Protein AF-X2FJZ9-F1 (afdb_monomer)

Solvent-accessible surface area (backbone atoms only — not comparable to full-atom values): 11944 Å² total; per-residue (Å²): 123,98,56,72,45,78,35,79,38,46,91,79,38,89,90,52,51,76,69,52,30,62,74,68,63,43,46,99,94,38,45,24,25,37,36,38,27,55,18,36,50,84,102,39,75,78,49,71,48,74,49,76,43,78,64,54,100,84,61,84,81,56,57,72,58,52,50,52,52,48,42,53,49,24,44,52,51,18,52,51,55,50,52,51,51,55,55,54,56,50,52,53,52,52,49,56,52,50,52,51,52,52,51,52,55,54,57,71,59,63,79,67,79,83,61,94,71,79,74,55,78,87,66,85,85,85,49,72,70,56,51,56,48,54,54,50,37,64,57,53,16,72,48,94,70,89,82,86,87,83,78,65,90,89,73,50,64,67,55,54,53,50,40,28,41,62,64,21,92,54,43,89,51,88,86,84,85,78,69,70,92,80,53,62,72,77,57,50,48,69,73,74,70,101

Structure (mmCIF, N/CA/C/O backbone):
data_AF-X2FJZ9-F1
#
_entry.id   AF-X2FJZ9-F1
#
loop_
_atom_site.group_PDB
_atom_site.id
_atom_site.type_symbol
_atom_site.label_atom_id
_atom_site.label_alt_id
_atom_site.label_comp_id
_atom_site.label_asym_id
_atom_site.label_entity_id
_atom_site.label_seq_id
_atom_site.pdbx_PDB_ins_code
_atom_site.Cartn_x
_atom_site.Cartn_y
_atom_site.Cartn_z
_atom_site.occupancy
_atom_site.B_iso_or_equiv
_atom_site.auth_seq_id
_atom_site.auth_comp_id
_atom_site.auth_asym_id
_atom_site.auth_atom_id
_atom_site.pdbx_PDB_model_num
ATOM 1 N N . THR A 1 1 ? 15.258 -5.043 -23.349 1.00 66.06 1 THR A N 1
ATOM 2 C CA . THR A 1 1 ? 16.511 -5.760 -23.018 1.00 66.06 1 THR A CA 1
ATOM 3 C C . THR A 1 1 ? 16.786 -5.613 -21.532 1.00 66.06 1 THR A C 1
ATOM 5 O O . THR A 1 1 ? 16.294 -4.666 -20.935 1.00 66.06 1 THR A O 1
ATOM 8 N N . ASP A 1 2 ? 17.528 -6.535 -20.912 1.00 79.44 2 ASP A N 1
ATOM 9 C CA . ASP A 1 2 ? 17.898 -6.428 -19.486 1.00 79.44 2 ASP A CA 1
ATOM 10 C C . ASP A 1 2 ? 19.288 -5.799 -19.282 1.00 79.44 2 ASP A C 1
ATOM 12 O O . ASP A 1 2 ? 19.944 -5.995 -18.269 1.00 79.44 2 ASP A O 1
ATOM 16 N N . ARG A 1 3 ? 19.799 -5.068 -20.270 1.00 85.38 3 ARG A N 1
ATOM 17 C CA . ARG A 1 3 ? 21.105 -4.410 -20.195 1.00 85.38 3 ARG A CA 1
ATOM 18 C C . ARG A 1 3 ? 20.955 -2.944 -20.577 1.00 85.38 3 ARG A C 1
ATOM 20 O O . ARG A 1 3 ? 20.074 -2.650 -21.387 1.00 85.38 3 ARG A O 1
ATOM 27 N N . PRO A 1 4 ? 21.793 -2.057 -20.013 1.00 87.75 4 PRO A N 1
ATOM 28 C CA . PRO A 1 4 ? 21.931 -0.701 -20.511 1.00 87.75 4 PRO A CA 1
ATOM 29 C C . PRO A 1 4 ? 22.169 -0.696 -22.023 1.00 87.75 4 PRO A C 1
ATOM 31 O O . PRO A 1 4 ? 22.960 -1.497 -22.524 1.00 87.75 4 PRO A O 1
ATOM 34 N N . LEU A 1 5 ? 21.477 0.194 -22.721 1.00 90.12 5 LEU A N 1
ATOM 35 C CA . LEU A 1 5 ? 21.722 0.533 -24.114 1.00 90.12 5 LEU A CA 1
ATOM 36 C C . LEU A 1 5 ? 22.414 1.893 -24.131 1.00 90.12 5 LEU A C 1
ATOM 38 O O . LEU A 1 5 ? 21.884 2.853 -23.575 1.00 90.12 5 LEU A O 1
ATOM 42 N N . VAL A 1 6 ? 23.589 1.959 -24.741 1.00 88.62 6 VAL A N 1
ATOM 43 C CA . VAL A 1 6 ? 24.351 3.196 -24.917 1.00 88.62 6 VAL A CA 1
ATOM 44 C C . VAL A 1 6 ? 24.602 3.344 -26.407 1.00 88.62 6 VAL A C 1
ATOM 46 O O . VAL A 1 6 ? 25.179 2.446 -27.013 1.00 88.62 6 VAL A O 1
ATOM 49 N N . ALA A 1 7 ? 24.147 4.452 -26.979 1.00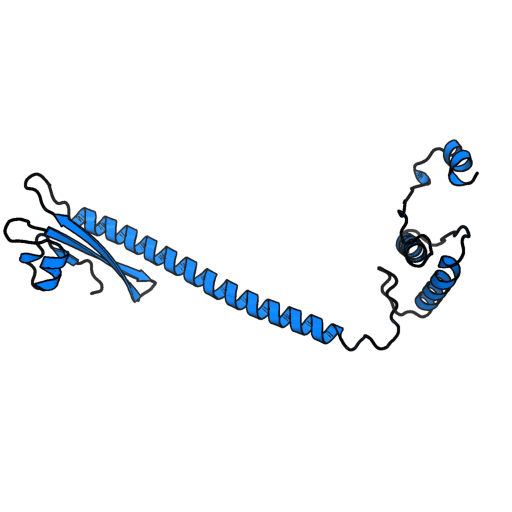 87.94 7 ALA A N 1
ATOM 50 C CA . ALA A 1 7 ? 24.362 4.810 -28.371 1.00 87.94 7 ALA A CA 1
ATOM 51 C C . ALA A 1 7 ? 25.034 6.184 -28.418 1.00 87.94 7 ALA A C 1
ATOM 53 O O . ALA A 1 7 ? 24.478 7.169 -27.932 1.00 87.94 7 ALA A O 1
ATOM 54 N N . GLU A 1 8 ? 26.237 6.250 -28.987 1.00 83.81 8 GLU A N 1
ATOM 55 C CA . GLU A 1 8 ? 26.947 7.517 -29.214 1.00 83.81 8 GLU A CA 1
ATOM 56 C C . GLU A 1 8 ? 26.221 8.394 -30.232 1.00 83.81 8 GLU A C 1
ATOM 58 O O . GLU A 1 8 ? 26.119 9.604 -30.050 1.00 83.81 8 GLU A O 1
ATOM 63 N N . ASN A 1 9 ? 25.675 7.764 -31.270 1.00 86.31 9 ASN A N 1
ATOM 64 C CA . ASN A 1 9 ? 24.849 8.408 -32.272 1.00 86.31 9 ASN A CA 1
ATOM 65 C C . ASN A 1 9 ? 23.652 7.506 -32.593 1.00 86.31 9 ASN A C 1
ATOM 67 O O . ASN A 1 9 ? 23.817 6.435 -33.177 1.00 86.31 9 ASN A O 1
ATOM 71 N N . VAL A 1 10 ? 22.448 7.947 -32.231 1.00 87.00 10 VAL A N 1
ATOM 72 C CA . VAL A 1 10 ? 21.204 7.201 -32.484 1.00 87.00 10 VAL A CA 1
ATOM 73 C C . VAL A 1 10 ?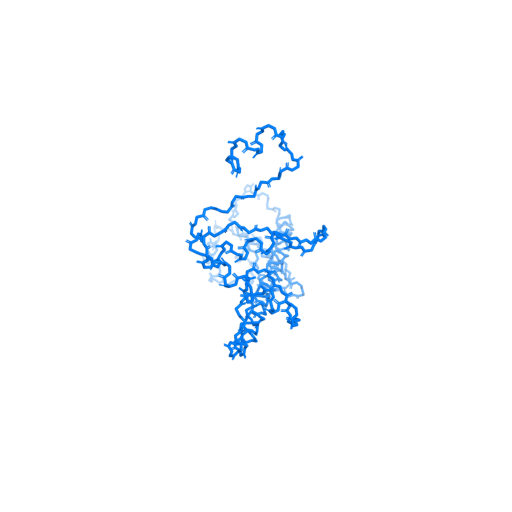 20.924 6.990 -33.971 1.00 87.00 10 VAL A C 1
ATOM 75 O O . VAL A 1 10 ? 20.336 5.974 -34.320 1.00 87.00 10 VAL A O 1
ATOM 78 N N . ALA A 1 11 ? 21.389 7.884 -34.853 1.00 85.19 11 ALA A N 1
ATOM 79 C CA . ALA A 1 11 ? 21.220 7.743 -36.302 1.00 85.19 11 ALA A CA 1
ATOM 80 C C . ALA A 1 11 ? 22.096 6.627 -36.899 1.00 85.19 11 ALA A C 1
ATOM 82 O O . ALA A 1 11 ? 21.783 6.097 -37.962 1.00 85.19 11 ALA A O 1
ATOM 83 N N . ALA A 1 12 ? 23.184 6.261 -36.214 1.00 84.44 12 ALA A N 1
ATOM 84 C CA . ALA A 1 12 ? 24.068 5.174 -36.622 1.00 84.44 12 ALA A CA 1
ATOM 85 C C . ALA A 1 12 ? 23.630 3.811 -36.062 1.00 84.44 12 ALA A C 1
ATOM 87 O O . ALA A 1 12 ? 24.094 2.786 -36.562 1.00 84.44 12 ALA A O 1
ATOM 88 N N . GLU A 1 13 ? 22.741 3.782 -35.057 1.00 85.56 13 GLU A N 1
ATOM 89 C CA . GLU A 1 13 ? 22.362 2.538 -34.391 1.00 85.56 13 GLU A CA 1
ATOM 90 C C . GLU A 1 13 ? 21.101 1.883 -34.969 1.00 85.56 13 GLU A C 1
ATOM 92 O O . GLU A 1 13 ? 20.027 2.485 -34.977 1.00 85.56 13 GLU A O 1
ATOM 97 N N . PRO A 1 14 ? 21.162 0.584 -35.329 1.00 83.62 14 PRO A N 1
ATOM 98 C CA . PRO A 1 14 ? 20.040 -0.138 -35.934 1.00 83.62 14 PRO A CA 1
ATOM 99 C C . PRO A 1 14 ? 18.877 -0.397 -34.964 1.00 83.62 14 PRO A C 1
ATOM 101 O O . PRO A 1 14 ? 17.831 -0.899 -35.368 1.00 83.62 14 PRO A O 1
ATOM 104 N N . ALA A 1 15 ? 19.063 -0.107 -33.674 1.00 83.94 15 ALA A N 1
ATOM 105 C CA . ALA A 1 15 ? 18.037 -0.252 -32.649 1.00 83.94 15 ALA A CA 1
ATOM 106 C C . ALA A 1 15 ? 16.981 0.870 -32.677 1.00 83.94 15 ALA A C 1
ATOM 108 O O . ALA A 1 15 ? 15.941 0.709 -32.037 1.00 83.94 15 ALA A O 1
ATOM 109 N N . PHE A 1 16 ? 17.235 1.974 -33.390 1.00 86.00 16 PHE A N 1
ATOM 110 C CA . PHE A 1 16 ? 16.338 3.126 -33.485 1.00 86.00 16 PHE A CA 1
ATOM 111 C C . PHE A 1 16 ? 15.654 3.170 -34.852 1.00 86.00 16 PHE A C 1
ATOM 113 O O . PHE A 1 16 ? 16.279 2.975 -35.893 1.00 86.00 16 PHE A O 1
ATOM 120 N N . SER A 1 17 ? 14.346 3.418 -34.852 1.00 86.88 17 SER A N 1
ATOM 121 C CA . SER A 1 17 ? 13.559 3.608 -36.069 1.00 86.88 17 SER A CA 1
ATOM 122 C C . SER A 1 17 ? 13.557 5.074 -36.514 1.00 86.88 17 SER A C 1
ATOM 124 O O . SER A 1 17 ? 13.869 5.973 -35.737 1.00 86.88 17 SER A O 1
ATOM 126 N N . ALA A 1 18 ? 13.130 5.342 -37.753 1.00 81.31 18 ALA A N 1
ATOM 127 C CA . ALA A 1 18 ? 12.991 6.714 -38.256 1.00 81.31 18 ALA A CA 1
ATOM 128 C C . ALA A 1 18 ? 12.053 7.581 -37.389 1.00 81.31 18 ALA A C 1
ATOM 130 O O . ALA A 1 18 ? 12.306 8.768 -37.214 1.00 81.31 18 ALA A O 1
ATOM 131 N N . ALA A 1 19 ? 11.017 6.978 -36.793 1.00 83.94 19 ALA A N 1
ATOM 132 C CA . ALA A 1 19 ? 10.126 7.668 -35.862 1.00 83.94 19 ALA A CA 1
ATOM 133 C C . ALA A 1 19 ? 10.836 8.042 -34.549 1.00 83.94 19 ALA A C 1
ATOM 135 O O . ALA A 1 19 ? 10.579 9.106 -33.991 1.00 83.94 19 ALA A O 1
ATOM 136 N N . ASP A 1 20 ? 11.756 7.200 -34.070 1.00 84.69 20 ASP A N 1
ATOM 137 C CA . ASP A 1 20 ? 12.534 7.490 -32.862 1.00 84.69 20 ASP A CA 1
ATOM 138 C C . ASP A 1 20 ? 13.517 8.643 -33.103 1.00 84.69 20 ASP A C 1
ATOM 140 O O . ASP A 1 20 ? 13.702 9.487 -32.229 1.00 84.69 20 ASP A O 1
ATOM 144 N N . LEU A 1 21 ? 14.104 8.724 -34.304 1.00 83.19 21 LEU A N 1
ATOM 145 C CA . LEU A 1 21 ? 14.993 9.824 -34.690 1.00 83.19 21 LEU A CA 1
ATOM 146 C C . LEU A 1 21 ? 14.259 11.169 -34.732 1.00 83.19 21 LEU A C 1
ATOM 148 O O . LEU A 1 21 ? 14.793 12.159 -34.233 1.00 83.19 21 LEU A O 1
ATOM 152 N N . GLU A 1 22 ? 13.027 11.205 -35.250 1.00 82.88 22 GLU A N 1
ATOM 153 C CA . GLU A 1 22 ? 12.193 12.415 -35.225 1.00 82.88 22 GLU A CA 1
ATOM 154 C C . GLU A 1 22 ? 11.848 12.849 -33.795 1.00 82.88 22 GLU A C 1
ATOM 156 O O . GLU A 1 22 ? 11.948 14.032 -33.471 1.00 82.88 22 GLU A O 1
ATOM 161 N N . VAL A 1 23 ? 11.484 11.904 -32.921 1.00 85.31 23 VAL A N 1
ATOM 162 C CA . VAL A 1 23 ? 11.148 12.193 -31.514 1.00 85.31 23 VAL A CA 1
ATOM 163 C C . VAL A 1 23 ? 12.361 12.713 -30.740 1.00 85.31 23 VAL A C 1
ATOM 165 O O . VAL A 1 23 ? 12.222 13.616 -29.917 1.00 85.31 23 VAL A O 1
ATOM 168 N N . LEU A 1 24 ? 13.544 12.160 -31.010 1.00 82.38 24 LEU A N 1
ATOM 169 C CA . LEU A 1 24 ? 14.802 12.561 -30.379 1.00 82.38 24 LEU A CA 1
ATOM 170 C C . LEU A 1 24 ? 15.432 13.807 -31.026 1.00 82.38 24 LEU A C 1
ATOM 172 O O . LEU A 1 24 ? 16.433 14.312 -30.522 1.00 82.38 24 LEU A O 1
ATOM 176 N N . GLY A 1 25 ? 14.875 14.303 -32.137 1.00 81.88 25 GLY A N 1
ATOM 177 C CA . GLY A 1 25 ? 15.421 15.439 -32.885 1.00 81.88 25 GLY A CA 1
ATOM 178 C C . GLY A 1 25 ? 16.783 15.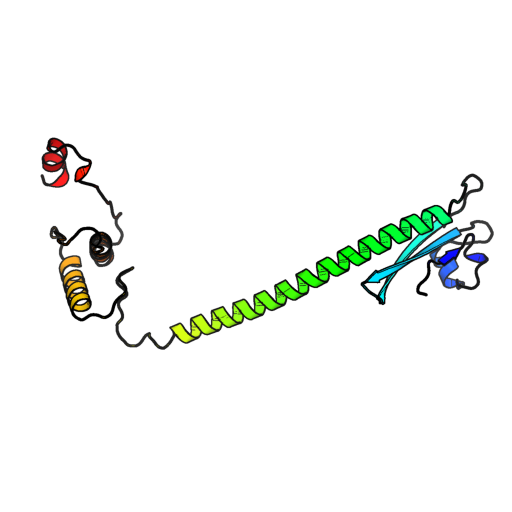159 -33.529 1.00 81.88 25 GLY A C 1
ATOM 179 O O . GLY A 1 25 ? 17.558 16.088 -33.758 1.00 81.88 25 GLY A O 1
ATOM 180 N N . ALA A 1 26 ? 17.094 13.891 -33.798 1.00 81.62 26 ALA A N 1
ATOM 181 C CA . ALA A 1 26 ? 18.359 13.477 -34.385 1.00 81.62 26 ALA A CA 1
ATOM 182 C C . ALA A 1 26 ? 18.350 13.682 -35.907 1.00 81.62 26 ALA A C 1
ATOM 184 O O . ALA A 1 26 ? 17.427 13.259 -36.602 1.00 81.62 26 ALA A O 1
ATOM 185 N N . SER A 1 27 ? 19.401 14.308 -36.437 1.00 76.31 27 SER A N 1
ATOM 186 C CA . SER A 1 27 ? 19.615 14.473 -37.882 1.00 76.31 27 SER A CA 1
ATOM 187 C C . SER A 1 27 ? 21.104 14.381 -38.217 1.00 76.31 27 SER A C 1
ATOM 189 O O . SER A 1 27 ? 21.939 14.466 -37.317 1.00 76.31 27 SER A O 1
ATOM 191 N N . ASP A 1 28 ? 21.454 14.257 -39.501 1.00 72.00 28 ASP A N 1
ATOM 192 C CA . ASP A 1 28 ? 22.855 14.151 -39.953 1.00 72.00 28 ASP A CA 1
ATOM 193 C C . ASP A 1 28 ? 23.747 15.296 -39.446 1.00 72.00 28 ASP A C 1
ATOM 195 O O . ASP A 1 28 ? 24.942 15.112 -39.232 1.00 72.00 28 ASP A O 1
ATOM 199 N N . ASN A 1 29 ? 23.160 16.475 -39.218 1.00 77.31 29 ASN A N 1
ATOM 200 C CA . ASN A 1 29 ? 23.866 17.669 -38.756 1.00 77.31 29 ASN A CA 1
ATOM 201 C C . ASN A 1 29 ? 23.716 17.921 -37.243 1.00 77.31 29 ASN A C 1
ATOM 203 O O . ASN A 1 29 ? 24.214 18.920 -36.729 1.00 77.31 29 ASN A O 1
ATOM 207 N N . MET A 1 30 ? 22.990 17.048 -36.539 1.00 80.00 30 MET A N 1
ATOM 208 C CA . MET A 1 30 ? 22.686 17.161 -35.115 1.00 80.00 30 MET A CA 1
ATOM 209 C C . MET A 1 30 ? 22.743 15.766 -34.476 1.00 80.00 30 MET A C 1
ATOM 211 O O . MET A 1 30 ? 21.701 15.145 -34.245 1.00 80.00 30 MET A O 1
ATOM 215 N N . PRO A 1 31 ? 23.958 15.240 -34.232 1.00 81.69 31 PRO A N 1
ATOM 216 C CA . PRO A 1 31 ? 24.121 13.933 -33.615 1.00 81.69 31 PRO A CA 1
ATOM 217 C C . PRO A 1 31 ? 23.540 13.936 -32.199 1.00 81.69 31 PRO A C 1
ATOM 219 O O . PRO A 1 31 ? 23.806 14.839 -31.402 1.00 81.69 31 PRO A O 1
ATOM 222 N N . VAL A 1 32 ? 22.752 12.909 -31.883 1.00 86.94 32 VAL A N 1
ATOM 223 C CA . VAL A 1 32 ? 22.166 12.705 -30.554 1.00 86.94 32 VAL A CA 1
ATOM 224 C C . VAL A 1 32 ? 22.712 11.412 -29.969 1.00 86.94 32 VAL A C 1
ATOM 226 O O . VAL A 1 32 ? 22.637 10.349 -30.584 1.00 86.94 32 VAL A O 1
ATOM 229 N N . SER A 1 33 ? 23.243 11.517 -28.758 1.00 88.25 33 SER A N 1
ATOM 230 C CA . SER A 1 33 ? 23.630 10.384 -27.924 1.00 88.25 33 SER A CA 1
ATOM 231 C C . SER A 1 33 ? 22.461 9.954 -27.048 1.00 88.25 33 SER A C 1
ATOM 233 O O . SER A 1 33 ? 21.678 10.789 -26.595 1.00 88.25 33 SER A O 1
ATOM 235 N N . PHE A 1 34 ? 22.345 8.655 -26.792 1.00 90.00 34 PHE A N 1
ATOM 236 C CA . PHE A 1 34 ? 21.267 8.076 -25.999 1.00 90.00 34 PHE A CA 1
ATOM 237 C C . PHE A 1 34 ? 21.798 7.049 -25.004 1.00 90.00 34 PHE A C 1
ATOM 239 O O . PHE A 1 34 ? 22.592 6.171 -25.344 1.00 90.00 34 PHE A O 1
ATOM 246 N N . ILE A 1 35 ? 21.301 7.119 -23.773 1.00 91.19 35 ILE A N 1
ATOM 247 C CA . ILE A 1 35 ? 21.540 6.130 -22.728 1.00 91.19 35 ILE A CA 1
ATOM 248 C C . ILE A 1 35 ? 20.194 5.674 -22.177 1.00 91.19 35 ILE A C 1
ATOM 250 O O . ILE A 1 35 ? 19.465 6.462 -21.584 1.00 91.19 35 ILE A O 1
ATOM 254 N N . GLY A 1 36 ? 19.882 4.389 -22.312 1.00 92.25 36 GLY A N 1
ATOM 255 C CA . GLY A 1 36 ? 18.710 3.758 -21.712 1.00 92.25 36 GLY A CA 1
ATOM 256 C C . GLY A 1 36 ? 19.122 2.691 -20.709 1.00 92.25 36 GLY A C 1
ATOM 257 O O . GLY A 1 36 ? 19.807 1.737 -21.064 1.00 92.25 36 GLY A O 1
ATOM 258 N N . VAL A 1 37 ? 18.688 2.808 -19.456 1.00 94.88 37 VAL A N 1
ATOM 259 C CA . VAL A 1 37 ? 18.931 1.802 -18.410 1.00 94.88 37 VAL A CA 1
ATOM 260 C C . VAL A 1 37 ? 17.611 1.190 -17.926 1.00 94.88 37 VAL A C 1
ATOM 262 O O . VAL A 1 37 ? 16.590 1.882 -17.867 1.00 94.88 37 VAL A O 1
ATOM 265 N N . PRO A 1 38 ? 17.570 -0.109 -17.585 1.00 93.94 38 PRO A N 1
ATOM 266 C CA . PRO A 1 38 ? 16.359 -0.732 -17.062 1.00 93.94 38 PRO A CA 1
ATOM 267 C C . PRO A 1 38 ? 16.123 -0.343 -15.595 1.00 93.94 38 PRO A C 1
ATOM 269 O O . PRO A 1 38 ? 17.024 -0.427 -14.763 1.00 93.94 38 PRO A O 1
ATOM 272 N N . ILE A 1 39 ? 14.882 0.004 -15.254 1.00 94.25 39 ILE A N 1
ATOM 273 C CA . ILE A 1 39 ? 14.420 0.107 -13.865 1.00 94.25 39 ILE A CA 1
ATOM 274 C C . ILE A 1 39 ? 13.933 -1.279 -13.448 1.00 94.25 39 ILE A C 1
ATOM 276 O O . ILE A 1 39 ? 13.006 -1.831 -14.052 1.00 94.25 39 ILE A O 1
ATOM 280 N N . ARG A 1 40 ? 14.552 -1.852 -12.413 1.00 88.88 40 ARG A N 1
ATOM 281 C CA . ARG A 1 40 ? 14.274 -3.218 -11.953 1.00 88.88 40 ARG A CA 1
ATOM 282 C C . ARG A 1 40 ? 13.607 -3.239 -10.587 1.00 88.88 40 ARG A C 1
ATOM 284 O O . ARG A 1 40 ? 13.998 -2.510 -9.681 1.00 88.88 40 ARG A O 1
ATOM 291 N N . ILE A 1 41 ? 12.636 -4.133 -10.436 1.00 88.69 41 ILE A N 1
ATOM 292 C CA . ILE A 1 41 ? 12.093 -4.545 -9.142 1.00 88.69 41 ILE A CA 1
ATOM 293 C C . ILE A 1 41 ? 12.207 -6.067 -9.098 1.00 88.69 41 ILE A C 1
ATOM 295 O O . ILE A 1 41 ? 11.523 -6.766 -9.846 1.00 88.69 41 ILE A O 1
ATOM 299 N N . ASP A 1 42 ? 13.099 -6.572 -8.246 1.00 78.94 42 ASP A N 1
ATOM 300 C CA . ASP A 1 42 ? 13.441 -7.999 -8.146 1.00 78.94 42 ASP A CA 1
ATOM 301 C C . ASP A 1 42 ? 13.962 -8.550 -9.510 1.00 78.94 42 ASP A C 1
ATOM 303 O O . ASP A 1 42 ? 14.718 -7.816 -10.156 1.00 78.94 42 ASP A O 1
ATOM 307 N N . PRO A 1 43 ? 13.653 -9.775 -10.011 1.00 80.19 43 PRO A N 1
ATOM 308 C CA . PRO A 1 43 ? 14.176 -10.233 -11.306 1.00 80.19 43 PRO A CA 1
ATOM 309 C C . PRO A 1 43 ? 13.434 -9.625 -12.512 1.00 80.19 43 PRO A C 1
ATOM 311 O O . PRO A 1 43 ? 13.632 -10.070 -13.640 1.00 80.19 43 PRO A O 1
ATOM 314 N N . LYS A 1 44 ? 12.539 -8.649 -12.301 1.00 87.25 44 LYS A N 1
ATOM 315 C CA . LYS A 1 44 ? 11.663 -8.113 -13.345 1.00 87.25 44 LYS A CA 1
ATOM 316 C C . LYS A 1 44 ? 12.016 -6.666 -13.683 1.00 87.25 44 LYS A C 1
ATOM 318 O O . LYS A 1 44 ? 12.062 -5.795 -12.814 1.00 87.25 44 LYS A O 1
ATOM 323 N N . VAL A 1 45 ? 12.183 -6.394 -14.975 1.00 90.62 45 VAL A N 1
ATOM 324 C CA . VAL A 1 45 ? 12.241 -5.025 -15.502 1.00 90.62 45 VAL A CA 1
ATOM 325 C C . VAL A 1 45 ? 10.830 -4.439 -15.477 1.00 90.62 45 VAL A C 1
ATOM 327 O O . VAL A 1 45 ? 9.901 -5.018 -16.041 1.00 90.62 45 VAL A O 1
ATOM 330 N N . VAL A 1 46 ? 10.661 -3.312 -14.789 1.00 89.56 46 VAL A N 1
ATOM 331 C CA . VAL A 1 46 ? 9.365 -2.628 -14.636 1.00 89.56 46 VAL A CA 1
ATOM 332 C C . VAL A 1 46 ? 9.255 -1.360 -15.474 1.00 89.56 46 VAL A C 1
ATOM 334 O O . VAL A 1 46 ? 8.156 -0.843 -15.643 1.00 89.56 46 VAL A O 1
ATOM 337 N N . GLY A 1 47 ? 10.375 -0.870 -15.999 1.00 90.62 47 GLY A N 1
ATOM 338 C CA . GLY A 1 47 ? 10.435 0.315 -16.842 1.00 90.62 47 GLY A CA 1
ATOM 339 C C . GLY A 1 47 ? 11.857 0.584 -17.316 1.00 90.62 47 GLY A C 1
ATOM 340 O O . GLY A 1 47 ? 12.760 -0.225 -17.097 1.00 90.62 47 GLY A O 1
ATOM 341 N N . THR A 1 48 ? 12.062 1.736 -17.941 1.00 92.31 48 THR A N 1
ATOM 342 C CA . THR 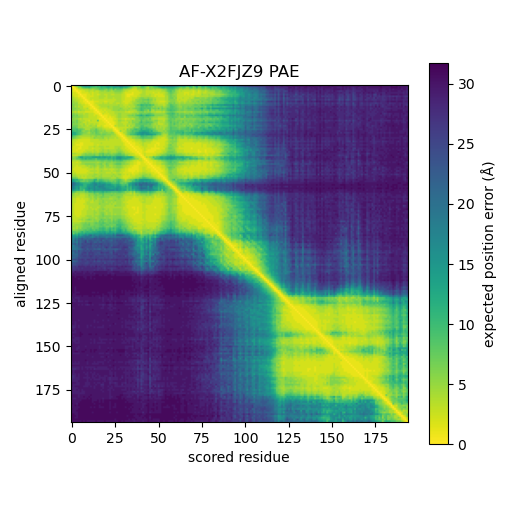A 1 48 ? 13.380 2.208 -18.368 1.00 92.31 48 THR A CA 1
ATOM 343 C C . THR A 1 48 ? 13.556 3.672 -17.984 1.00 92.31 48 THR A C 1
ATOM 345 O O . THR A 1 48 ? 12.580 4.416 -17.920 1.00 92.31 48 THR A O 1
ATOM 348 N N . LEU A 1 49 ? 14.790 4.053 -17.671 1.00 93.56 49 LEU A N 1
ATOM 349 C CA . LEU A 1 49 ? 15.217 5.430 -17.483 1.00 93.56 49 LEU A CA 1
ATOM 350 C C . LEU A 1 49 ? 16.124 5.787 -18.658 1.00 93.56 49 LEU A C 1
ATOM 352 O O . LEU A 1 49 ? 17.119 5.098 -18.889 1.00 93.56 49 LEU A O 1
ATOM 356 N N . THR A 1 50 ? 15.769 6.836 -19.389 1.00 91.69 50 THR A N 1
ATOM 357 C CA . THR A 1 50 ? 16.468 7.259 -20.603 1.00 91.69 50 THR A CA 1
ATOM 358 C C . THR A 1 50 ? 17.039 8.660 -20.442 1.00 91.69 50 THR A C 1
ATOM 360 O O . THR A 1 50 ? 16.453 9.498 -19.757 1.00 91.69 50 THR A O 1
ATOM 363 N N . LEU A 1 51 ? 18.185 8.899 -21.068 1.00 90.31 51 LEU A N 1
ATOM 364 C CA . LEU A 1 51 ? 18.823 10.200 -21.184 1.00 90.31 51 LEU A CA 1
ATOM 365 C C . LEU A 1 51 ? 19.328 10.369 -22.614 1.00 90.31 51 LEU A C 1
ATOM 367 O O . LEU A 1 51 ? 20.165 9.595 -23.072 1.00 90.31 51 LEU A O 1
ATOM 371 N N . ASP A 1 52 ? 18.819 11.383 -23.292 1.00 88.62 52 ASP A N 1
ATOM 372 C CA . ASP A 1 52 ? 19.236 11.818 -24.616 1.00 88.62 52 ASP A CA 1
ATOM 373 C C . ASP A 1 52 ? 19.994 13.148 -24.520 1.00 88.62 52 ASP A C 1
ATOM 375 O O . ASP A 1 52 ? 19.688 14.020 -23.702 1.00 88.62 52 ASP A O 1
ATOM 379 N N . ARG A 1 53 ? 21.056 13.286 -25.313 1.00 85.00 53 ARG A N 1
ATOM 380 C CA . ARG A 1 53 ? 21.877 14.498 -25.349 1.00 85.00 53 ARG A CA 1
ATOM 381 C C . ARG A 1 53 ? 22.317 14.789 -26.773 1.00 85.00 53 ARG A C 1
ATOM 383 O O . ARG A 1 53 ? 22.996 13.973 -27.392 1.00 85.00 53 ARG A O 1
ATOM 390 N N . VAL A 1 54 ? 22.013 15.999 -27.229 1.00 83.25 54 VAL A N 1
ATOM 391 C CA . VAL A 1 54 ? 22.577 16.582 -28.449 1.00 83.25 54 VAL A CA 1
ATOM 392 C C . VAL A 1 54 ? 24.080 16.775 -28.255 1.00 83.25 54 VAL A C 1
ATOM 394 O O . VAL A 1 54 ? 24.511 17.410 -27.288 1.00 83.25 54 VAL A O 1
ATOM 397 N N . CYS A 1 55 ? 24.878 16.203 -29.147 1.00 71.94 55 CYS A N 1
ATOM 398 C CA . CYS A 1 55 ? 26.328 16.269 -29.082 1.00 71.94 55 CYS A CA 1
ATOM 399 C C . CYS A 1 55 ? 26.830 17.572 -29.716 1.00 71.94 55 CYS A C 1
ATOM 401 O O . CYS A 1 55 ? 26.484 17.898 -30.847 1.00 71.94 55 CYS A O 1
ATOM 403 N N . ASP A 1 56 ? 27.675 18.293 -28.982 1.00 70.81 56 ASP A N 1
ATOM 404 C CA . ASP A 1 56 ? 28.407 19.469 -29.461 1.00 70.81 56 ASP A CA 1
ATOM 405 C C . ASP A 1 56 ? 29.910 19.137 -29.456 1.00 70.81 56 ASP A C 1
ATOM 407 O O . ASP A 1 56 ? 30.377 18.432 -28.550 1.00 70.81 56 ASP A O 1
ATOM 411 N N . GLU A 1 57 ? 30.682 19.635 -30.429 1.00 62.41 57 GLU A N 1
ATOM 412 C CA . GLU A 1 57 ? 32.090 19.254 -30.696 1.00 62.41 57 GLU A CA 1
ATOM 413 C C . GLU A 1 57 ? 33.032 19.463 -29.491 1.00 62.41 57 GLU A C 1
ATOM 415 O O . GLU A 1 57 ? 34.148 18.949 -29.446 1.00 62.41 57 GLU A O 1
ATOM 420 N N . ARG A 1 58 ? 32.585 20.211 -28.477 1.00 57.97 58 ARG A N 1
ATOM 421 C CA . ARG A 1 58 ? 33.337 20.537 -27.255 1.00 57.97 58 ARG A CA 1
ATOM 422 C C . ARG A 1 58 ? 33.076 19.590 -26.083 1.00 57.97 58 ARG A C 1
ATOM 424 O O . ARG A 1 58 ? 33.716 19.722 -25.038 1.00 57.97 58 ARG A O 1
ATOM 431 N N . SER A 1 59 ? 32.127 18.666 -26.211 1.00 60.09 59 SER A N 1
ATOM 432 C CA . SER A 1 59 ? 31.722 17.778 -25.121 1.00 60.09 59 SER A CA 1
ATOM 433 C C . SER A 1 59 ? 32.499 16.458 -25.157 1.00 60.09 59 SER A C 1
ATOM 435 O O . SER A 1 59 ? 32.328 15.632 -26.045 1.00 60.09 59 SER A O 1
ATOM 437 N N . SER A 1 60 ? 33.366 16.230 -24.163 1.00 60.16 60 SER A N 1
ATOM 438 C CA . SER A 1 60 ? 33.934 14.894 -23.940 1.00 60.16 60 SER A CA 1
ATOM 439 C C . SER A 1 60 ? 32.846 13.996 -23.345 1.00 60.16 60 SER A C 1
ATOM 441 O O . SER A 1 60 ? 32.528 14.067 -22.157 1.00 60.16 60 SER A O 1
ATOM 443 N N . LEU A 1 61 ? 32.217 13.188 -24.195 1.00 63.31 61 LEU A N 1
ATOM 444 C CA . LEU A 1 61 ? 31.143 12.280 -23.809 1.00 63.31 61 LEU A CA 1
ATOM 445 C C . LEU A 1 61 ? 31.717 11.124 -22.977 1.00 63.31 61 LEU A C 1
ATOM 447 O O . LEU A 1 61 ? 32.292 10.177 -23.502 1.00 63.31 61 LEU A O 1
ATOM 451 N N . ARG A 1 62 ? 31.568 11.185 -21.650 1.00 75.19 62 ARG A N 1
ATOM 452 C CA . ARG A 1 62 ? 31.876 10.056 -20.754 1.00 75.19 62 ARG A CA 1
ATOM 453 C C . ARG A 1 62 ? 30.647 9.163 -20.585 1.00 75.19 62 ARG A C 1
ATOM 455 O O . ARG A 1 62 ? 30.158 8.985 -19.471 1.00 75.19 62 ARG A O 1
ATOM 462 N N . LEU A 1 63 ? 30.161 8.594 -21.689 1.00 79.44 63 LEU A N 1
ATOM 463 C CA . LEU A 1 63 ? 28.927 7.793 -21.722 1.00 79.44 63 LEU A CA 1
ATOM 464 C C . LEU A 1 63 ? 28.958 6.611 -20.749 1.00 79.44 63 LEU A C 1
ATOM 466 O O . LEU A 1 63 ? 27.952 6.309 -20.115 1.00 79.44 63 LEU A O 1
ATOM 470 N N . ASP A 1 64 ? 30.127 6.001 -20.547 1.00 82.25 64 ASP A N 1
ATOM 471 C CA . ASP A 1 64 ? 30.312 4.934 -19.559 1.00 82.25 64 ASP A CA 1
ATOM 472 C C . ASP A 1 64 ? 30.040 5.389 -18.119 1.00 82.25 64 ASP A C 1
ATOM 474 O O . ASP A 1 64 ? 29.494 4.635 -17.309 1.00 82.25 64 ASP A O 1
ATOM 478 N N . TYR A 1 65 ? 30.436 6.617 -17.774 1.00 86.50 65 TYR A N 1
ATOM 479 C CA . TYR A 1 65 ? 30.183 7.176 -16.448 1.00 86.50 65 TYR A CA 1
ATOM 480 C C . TYR A 1 65 ? 28.695 7.474 -16.271 1.00 86.50 65 TYR A C 1
ATOM 482 O O . TYR A 1 65 ? 28.102 7.075 -15.266 1.00 86.50 65 TYR A O 1
ATOM 490 N N . ASP A 1 66 ? 28.086 8.101 -17.274 1.00 88.12 66 ASP A N 1
ATOM 491 C CA . ASP A 1 66 ? 26.670 8.461 -17.261 1.00 88.12 66 ASP A CA 1
ATOM 492 C C . ASP A 1 66 ? 25.781 7.207 -17.214 1.00 88.12 66 ASP A C 1
ATOM 494 O O . ASP A 1 66 ? 24.842 7.144 -16.421 1.00 88.12 66 ASP A O 1
ATOM 498 N N . ALA A 1 67 ? 26.127 6.146 -17.949 1.00 88.19 67 ALA A N 1
ATOM 499 C CA . ALA A 1 67 ? 25.423 4.866 -17.901 1.00 88.19 67 ALA A CA 1
ATOM 500 C C . ALA A 1 67 ? 25.504 4.202 -16.519 1.00 88.19 67 ALA A C 1
ATOM 502 O O . ALA A 1 67 ? 24.503 3.678 -16.018 1.00 88.19 67 ALA A O 1
ATOM 503 N N . ARG A 1 68 ? 26.669 4.248 -15.856 1.00 90.94 68 ARG A N 1
ATOM 504 C CA . ARG A 1 68 ? 26.823 3.748 -14.478 1.00 90.94 68 ARG A CA 1
ATOM 505 C C . ARG A 1 68 ? 26.008 4.576 -13.487 1.00 90.94 68 ARG A C 1
ATOM 507 O O . ARG A 1 68 ? 25.341 3.999 -12.628 1.00 90.94 68 ARG A O 1
ATOM 514 N N . LEU A 1 69 ? 26.032 5.901 -13.616 1.00 91.81 69 LEU A N 1
ATOM 515 C CA . LEU A 1 69 ? 25.255 6.811 -12.777 1.00 91.81 69 LEU A CA 1
ATOM 516 C C . LEU A 1 69 ? 23.751 6.562 -12.930 1.00 91.81 69 LEU A C 1
ATOM 518 O O . LEU A 1 69 ? 23.059 6.333 -11.938 1.00 91.81 69 LEU A O 1
ATOM 522 N N . LEU A 1 70 ? 23.259 6.529 -14.167 1.00 93.31 70 LEU A N 1
ATOM 523 C CA . LEU A 1 70 ? 21.860 6.244 -14.476 1.00 93.31 70 LEU A CA 1
ATOM 524 C C . LEU A 1 70 ? 21.452 4.863 -13.966 1.00 93.31 70 LEU A C 1
ATOM 526 O O . LEU A 1 70 ? 20.366 4.722 -13.413 1.00 93.31 70 LEU A O 1
ATOM 530 N N . THR A 1 71 ? 22.328 3.860 -14.062 1.00 92.75 71 THR A N 1
ATOM 531 C CA . THR A 1 71 ? 22.070 2.526 -13.497 1.00 92.75 71 THR A CA 1
ATOM 532 C C . THR A 1 71 ? 21.892 2.580 -11.975 1.00 92.75 71 THR A C 1
ATOM 534 O O . THR A 1 71 ? 20.974 1.956 -11.442 1.00 92.75 71 THR A O 1
ATOM 537 N N . MET A 1 72 ? 22.722 3.346 -11.255 1.00 93.81 72 MET A N 1
ATOM 538 C CA . MET A 1 72 ? 22.555 3.541 -9.806 1.00 93.81 72 MET A CA 1
ATOM 539 C C . MET A 1 72 ? 21.223 4.229 -9.477 1.00 93.81 72 MET A C 1
ATOM 541 O O . MET A 1 72 ? 20.506 3.775 -8.584 1.00 93.81 72 MET A O 1
ATOM 545 N N . ILE A 1 73 ? 20.855 5.267 -10.232 1.00 95.31 73 ILE A N 1
ATOM 546 C CA . ILE A 1 73 ? 19.578 5.977 -10.069 1.00 95.31 73 ILE A CA 1
ATOM 547 C C . ILE A 1 73 ? 18.398 5.037 -10.348 1.00 95.31 73 ILE A C 1
ATOM 549 O O . ILE A 1 73 ? 17.477 4.949 -9.539 1.00 95.31 73 ILE A O 1
ATOM 553 N N . ALA A 1 74 ? 18.435 4.278 -11.442 1.00 94.19 74 ALA A N 1
ATOM 554 C CA . ALA A 1 74 ? 17.383 3.335 -11.812 1.00 94.19 74 ALA A CA 1
ATOM 555 C C . ALA A 1 74 ? 17.174 2.246 -10.748 1.00 94.19 74 ALA A C 1
ATOM 557 O O . ALA A 1 74 ? 16.033 1.880 -10.454 1.00 94.19 74 ALA A O 1
ATOM 558 N N . ASN A 1 75 ? 18.251 1.780 -10.109 1.00 91.69 75 ASN A N 1
ATOM 559 C CA . ASN A 1 75 ? 18.163 0.851 -8.983 1.00 91.69 75 ASN A CA 1
ATOM 560 C C . ASN A 1 75 ? 17.483 1.488 -7.757 1.00 91.69 75 ASN A C 1
ATOM 562 O O . ASN A 1 75 ? 16.612 0.859 -7.155 1.00 91.69 75 ASN A O 1
ATOM 566 N N . LEU A 1 76 ? 17.822 2.735 -7.405 1.00 93.50 76 LEU A N 1
ATOM 567 C CA . LEU A 1 76 ? 17.178 3.469 -6.303 1.00 93.50 76 LEU A CA 1
ATOM 568 C C . LEU A 1 76 ? 15.686 3.715 -6.563 1.00 93.50 76 LEU A C 1
ATOM 570 O O . LEU A 1 76 ? 14.856 3.544 -5.666 1.00 93.50 76 LEU A O 1
ATOM 574 N N . VAL A 1 77 ? 15.331 4.066 -7.801 1.00 93.38 77 VAL A N 1
ATOM 575 C CA . VAL A 1 77 ? 13.934 4.209 -8.232 1.00 93.38 77 VAL A CA 1
ATOM 576 C C . VAL A 1 77 ? 13.202 2.875 -8.072 1.00 93.38 77 VAL A C 1
ATOM 578 O O . VAL A 1 77 ? 12.133 2.828 -7.462 1.00 93.38 77 VAL A O 1
ATOM 581 N N . GLY A 1 78 ? 13.804 1.774 -8.530 1.00 91.12 78 GLY A N 1
ATOM 582 C CA . GLY A 1 78 ? 13.260 0.427 -8.362 1.00 91.12 78 GLY A CA 1
ATOM 583 C C . GLY A 1 78 ? 13.008 0.057 -6.896 1.00 91.12 78 GLY A C 1
ATOM 584 O O . GLY A 1 78 ? 11.908 -0.371 -6.536 1.00 91.12 78 GLY A O 1
ATOM 585 N N . GLN A 1 79 ? 13.987 0.297 -6.020 1.00 89.88 79 GLN A N 1
ATOM 586 C CA . GLN A 1 79 ? 13.856 0.066 -4.576 1.00 89.88 79 GLN A CA 1
ATOM 587 C C . GLN A 1 79 ? 12.743 0.911 -3.944 1.00 89.88 79 GLN A C 1
ATOM 589 O O . GLN A 1 79 ? 11.952 0.401 -3.149 1.00 89.88 79 GLN A O 1
ATOM 594 N N . THR A 1 80 ? 12.637 2.183 -4.328 1.00 87.31 80 THR A N 1
ATOM 595 C CA . THR A 1 80 ? 11.606 3.096 -3.815 1.00 87.31 80 THR A CA 1
ATOM 596 C C . THR A 1 80 ? 10.205 2.640 -4.219 1.00 87.31 80 THR A C 1
ATOM 598 O O . THR A 1 80 ? 9.303 2.572 -3.382 1.00 87.31 80 THR A O 1
ATOM 601 N N . VAL A 1 81 ? 10.017 2.247 -5.482 1.00 87.00 81 VAL A N 1
ATOM 602 C CA . VAL A 1 81 ? 8.731 1.717 -5.964 1.00 87.00 81 VAL A CA 1
ATOM 603 C C . VAL A 1 81 ? 8.378 0.408 -5.252 1.00 87.00 81 VAL A C 1
ATOM 605 O O . VAL A 1 81 ? 7.214 0.199 -4.903 1.00 87.00 81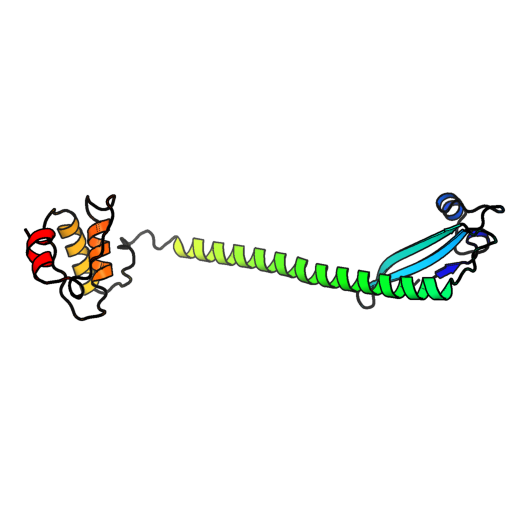 VAL A O 1
ATOM 608 N N . ARG A 1 82 ? 9.362 -0.458 -4.976 1.00 84.75 82 ARG A N 1
ATOM 609 C CA . ARG A 1 82 ? 9.155 -1.681 -4.184 1.00 84.75 82 ARG A CA 1
ATOM 610 C C . ARG A 1 82 ? 8.666 -1.362 -2.772 1.00 84.75 82 ARG A C 1
ATOM 612 O O . ARG A 1 82 ? 7.667 -1.937 -2.342 1.00 84.75 82 ARG A O 1
ATOM 619 N N . LEU A 1 83 ? 9.333 -0.439 -2.078 1.00 81.44 83 LEU A N 1
ATOM 620 C CA . LEU A 1 83 ? 8.938 -0.009 -0.735 1.00 81.44 83 LEU A CA 1
ATOM 621 C C . LEU A 1 83 ? 7.511 0.543 -0.733 1.00 81.44 83 LEU A C 1
ATOM 623 O O . LEU A 1 83 ? 6.681 0.098 0.056 1.00 81.44 83 LEU A O 1
ATOM 627 N N . HIS A 1 84 ? 7.189 1.441 -1.662 1.00 79.69 84 HIS A N 1
ATOM 628 C CA . HIS A 1 84 ? 5.852 2.021 -1.743 1.00 79.69 84 HIS A CA 1
ATOM 629 C C . HIS A 1 84 ? 4.766 0.963 -2.010 1.00 79.69 84 HIS A C 1
ATOM 631 O O . HIS A 1 84 ? 3.682 1.028 -1.432 1.00 79.69 84 HIS A O 1
ATOM 637 N N . ARG A 1 85 ? 5.049 -0.050 -2.843 1.00 75.56 85 ARG A N 1
ATOM 638 C CA . ARG A 1 85 ? 4.111 -1.156 -3.111 1.00 75.56 85 ARG A CA 1
ATOM 639 C C . ARG A 1 85 ? 3.870 -2.052 -1.898 1.00 75.56 85 ARG A C 1
ATOM 641 O O . ARG A 1 85 ? 2.731 -2.473 -1.702 1.00 75.56 85 ARG A O 1
ATOM 648 N N . LEU A 1 86 ? 4.897 -2.311 -1.086 1.00 71.25 86 LEU A N 1
ATOM 649 C CA . LEU A 1 86 ? 4.752 -3.069 0.162 1.00 71.25 86 LEU A CA 1
ATOM 650 C C . LEU A 1 86 ? 3.840 -2.331 1.154 1.00 71.25 86 LEU A C 1
ATOM 652 O O . LEU A 1 86 ? 2.897 -2.920 1.671 1.00 71.25 86 LEU A O 1
ATOM 656 N N . PHE A 1 87 ? 4.038 -1.023 1.343 1.00 65.56 87 PHE A N 1
ATOM 657 C CA . PHE A 1 87 ? 3.213 -0.235 2.267 1.00 65.56 87 PHE A CA 1
ATOM 658 C C . PHE A 1 87 ? 1.784 0.019 1.770 1.00 65.56 87 PHE A C 1
ATOM 660 O O . PHE A 1 87 ? 0.854 0.045 2.578 1.00 65.56 87 PHE A O 1
ATOM 667 N N . ALA A 1 88 ? 1.581 0.202 0.462 1.00 61.81 88 ALA A N 1
ATOM 668 C CA . ALA A 1 88 ? 0.248 0.428 -0.097 1.00 61.81 88 ALA A CA 1
ATOM 669 C C . ALA A 1 88 ? -0.661 -0.804 0.069 1.00 61.81 88 ALA A C 1
ATOM 671 O O . ALA A 1 88 ? -1.797 -0.667 0.522 1.00 61.81 88 ALA A O 1
ATOM 672 N N . CYS A 1 89 ? -0.142 -2.005 -0.215 1.00 60.69 89 CYS A N 1
ATOM 673 C CA . CYS A 1 89 ? -0.914 -3.245 -0.090 1.00 60.69 89 CYS A CA 1
ATOM 674 C C . CYS A 1 89 ? -1.258 -3.575 1.372 1.00 60.69 89 CYS A C 1
ATOM 676 O O . CYS A 1 89 ? -2.381 -3.998 1.659 1.00 60.69 89 CYS A O 1
ATOM 678 N N . ASP A 1 90 ? -0.322 -3.363 2.301 1.00 61.91 90 ASP A N 1
ATOM 679 C CA . ASP A 1 90 ? -0.564 -3.623 3.724 1.00 61.91 90 ASP A CA 1
ATOM 680 C C . ASP A 1 90 ? -1.591 -2.657 4.313 1.00 61.91 90 ASP A C 1
ATOM 682 O O . ASP A 1 90 ? -2.472 -3.070 5.071 1.00 61.91 90 ASP A O 1
ATOM 686 N N . ARG A 1 91 ? -1.540 -1.373 3.934 1.00 64.44 91 ARG A N 1
ATOM 687 C CA . ARG A 1 91 ? -2.476 -0.376 4.463 1.00 64.44 91 ARG A CA 1
ATOM 688 C C . ARG A 1 91 ? -3.916 -0.662 4.041 1.00 64.44 91 ARG A C 1
ATOM 690 O O . ARG A 1 91 ? -4.819 -0.518 4.861 1.00 64.44 91 ARG A O 1
ATOM 697 N N . GLU A 1 92 ? -4.136 -1.093 2.801 1.00 66.38 92 GLU A N 1
ATOM 698 C CA . GLU A 1 92 ? -5.471 -1.467 2.319 1.00 66.38 92 GLU A CA 1
ATOM 699 C C . GLU A 1 92 ? -6.005 -2.721 3.020 1.00 66.38 92 GLU A C 1
ATOM 701 O O . GLU A 1 92 ? -7.143 -2.718 3.496 1.00 66.38 92 GLU A O 1
ATOM 706 N N . ARG A 1 93 ? -5.178 -3.766 3.169 1.00 66.19 93 ARG A N 1
ATOM 707 C CA . ARG A 1 93 ? -5.577 -4.997 3.872 1.00 66.19 93 ARG A CA 1
ATOM 708 C C . ARG A 1 93 ? -5.936 -4.735 5.332 1.00 66.19 93 ARG A C 1
ATOM 710 O O . ARG A 1 93 ? -6.999 -5.160 5.782 1.00 66.19 93 ARG A O 1
ATOM 717 N N . LEU A 1 94 ? -5.102 -3.973 6.041 1.00 65.06 94 LEU A N 1
ATOM 718 C CA . LEU A 1 94 ? -5.342 -3.613 7.439 1.00 65.06 94 LEU A CA 1
ATOM 719 C C . LEU A 1 94 ? -6.606 -2.758 7.613 1.00 65.06 94 LEU A C 1
ATOM 721 O O . LEU A 1 94 ? -7.307 -2.900 8.614 1.00 65.06 94 LEU A O 1
ATOM 725 N N . MET A 1 95 ? -6.934 -1.887 6.652 1.00 71.06 95 MET A N 1
ATOM 726 C CA . MET A 1 95 ? -8.162 -1.083 6.698 1.00 71.06 95 MET A CA 1
ATOM 727 C C . MET A 1 95 ? -9.423 -1.930 6.500 1.00 71.06 95 MET A C 1
ATOM 729 O O . MET A 1 95 ? -10.389 -1.747 7.241 1.00 71.06 95 MET A O 1
ATOM 733 N N . VAL A 1 96 ? -9.408 -2.881 5.561 1.00 75.00 96 VAL A N 1
ATOM 734 C CA . VAL A 1 96 ? -10.541 -3.795 5.324 1.00 75.00 96 VAL A CA 1
ATOM 735 C C . VAL A 1 96 ? -10.772 -4.713 6.525 1.00 75.00 96 VAL A C 1
ATOM 737 O O . VAL A 1 96 ? -11.910 -4.914 6.949 1.00 75.00 96 VAL A O 1
ATOM 740 N N . GLU A 1 97 ? -9.700 -5.247 7.110 1.00 74.00 97 GLU A N 1
ATOM 741 C CA . GLU A 1 97 ? -9.796 -6.122 8.278 1.00 74.00 97 GLU A CA 1
ATOM 742 C C . GLU A 1 97 ? -10.267 -5.362 9.525 1.00 74.00 97 GLU A C 1
ATOM 744 O O . GLU A 1 97 ? -11.152 -5.833 10.243 1.00 74.00 97 GLU A O 1
ATOM 749 N N . LYS A 1 98 ? -9.76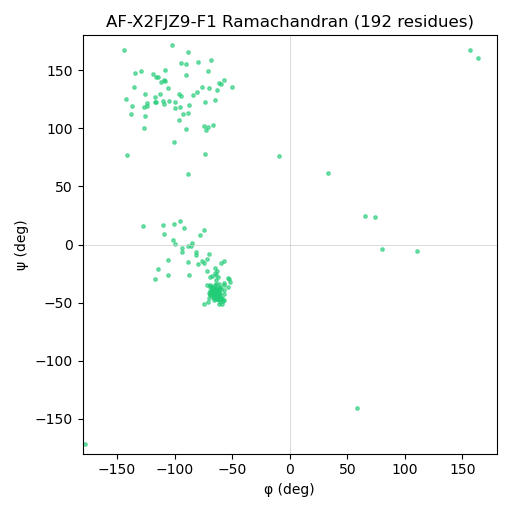9 -4.136 9.733 1.00 74.75 98 LYS A N 1
ATOM 750 C CA . LYS A 1 98 ? -10.248 -3.246 10.796 1.00 74.75 98 LYS A CA 1
ATOM 751 C C . LYS A 1 98 ? -11.736 -2.928 10.646 1.00 74.75 98 LYS A C 1
ATOM 753 O O . LYS A 1 98 ? -12.459 -3.004 11.637 1.00 74.75 98 LYS A O 1
ATOM 758 N N . ASP A 1 99 ? -12.198 -2.597 9.441 1.00 76.62 99 ASP A N 1
ATOM 759 C CA . ASP A 1 99 ? -13.611 -2.288 9.196 1.00 76.62 99 ASP A CA 1
ATOM 760 C C . ASP A 1 99 ? -14.502 -3.518 9.438 1.00 76.62 99 ASP A C 1
ATOM 762 O O . ASP A 1 99 ? -15.554 -3.424 10.074 1.00 76.62 99 ASP A O 1
ATOM 766 N N . ARG A 1 100 ? -14.040 -4.709 9.034 1.00 76.88 100 ARG A N 1
ATOM 767 C CA . ARG A 1 100 ? -14.730 -5.977 9.308 1.00 76.88 100 ARG A CA 1
ATOM 768 C C . ARG A 1 100 ? -14.832 -6.268 10.807 1.00 76.88 100 ARG A C 1
ATOM 770 O O . ARG A 1 100 ? -15.915 -6.609 11.280 1.00 76.88 100 ARG A O 1
ATOM 777 N N . LEU A 1 101 ? -13.742 -6.109 11.559 1.00 71.31 101 LEU A N 1
ATOM 778 C CA . LEU A 1 101 ? -13.733 -6.310 13.013 1.00 71.31 101 LEU A CA 1
ATOM 779 C C . LEU A 1 101 ? -14.607 -5.275 13.735 1.00 71.31 101 LEU A C 1
ATOM 781 O O . LEU A 1 101 ? -15.335 -5.620 14.665 1.00 71.31 101 LEU A O 1
ATOM 785 N N . GLN A 1 102 ? -14.593 -4.015 13.292 1.00 73.88 102 GLN A N 1
ATOM 786 C CA . GLN A 1 102 ? -15.466 -2.973 13.837 1.00 73.88 102 GLN A CA 1
ATOM 787 C C . GLN A 1 102 ? -16.947 -3.270 13.574 1.00 73.88 102 GLN A C 1
ATOM 789 O O . GLN A 1 102 ? -17.759 -3.104 14.487 1.00 73.88 102 GLN A O 1
ATOM 794 N N . LYS A 1 103 ? -17.299 -3.768 12.382 1.00 74.50 103 LYS A N 1
ATOM 795 C CA . LYS A 1 103 ? -18.662 -4.225 12.067 1.00 74.50 103 LYS A CA 1
ATOM 796 C C . LYS A 1 103 ? -19.084 -5.408 12.933 1.00 74.50 103 LYS A C 1
ATOM 798 O O . LYS A 1 103 ? -20.148 -5.349 13.537 1.00 74.50 103 LYS A O 1
ATOM 803 N N . GLN A 1 104 ? -18.228 -6.416 13.103 1.00 73.00 104 GLN A N 1
ATOM 804 C CA . GLN A 1 104 ? -18.524 -7.558 13.977 1.00 73.00 104 GLN A CA 1
ATOM 805 C C . GLN A 1 104 ? -18.724 -7.144 15.441 1.00 73.00 104 GLN A C 1
ATOM 807 O O . GLN A 1 104 ? -19.646 -7.625 16.095 1.00 73.00 104 GLN A O 1
ATOM 812 N N . LEU A 1 105 ? -17.913 -6.216 15.961 1.00 66.38 105 LEU A N 1
ATOM 813 C CA . LEU A 1 105 ? -18.106 -5.660 17.306 1.00 66.38 105 LEU A CA 1
ATOM 814 C C . LEU A 1 105 ? -19.409 -4.858 17.428 1.00 66.38 105 LEU A C 1
ATOM 816 O O . LEU A 1 105 ? -20.042 -4.864 18.487 1.00 66.38 105 LEU A O 1
ATOM 820 N N . PHE A 1 106 ? -19.806 -4.156 16.368 1.00 63.31 106 PHE A N 1
ATOM 821 C CA . PHE A 1 106 ? -21.057 -3.407 16.326 1.00 63.31 106 PHE A CA 1
ATOM 822 C C . PHE A 1 106 ? -22.277 -4.340 16.281 1.00 63.31 106 PHE A C 1
ATOM 824 O O . PHE A 1 106 ? -23.234 -4.121 17.022 1.00 63.31 106 PHE A O 1
ATOM 831 N N . GLU A 1 107 ? -22.210 -5.418 15.500 1.00 65.00 107 GLU A N 1
ATOM 832 C CA . GLU A 1 107 ? -23.256 -6.441 15.386 1.00 65.00 107 GLU A CA 1
ATOM 833 C C . GLU A 1 107 ? -23.397 -7.274 16.671 1.00 65.00 107 GLU A C 1
ATOM 835 O O . GLU A 1 107 ? -24.507 -7.432 17.175 1.00 65.00 107 GLU A O 1
ATOM 840 N N . PHE A 1 108 ? -22.292 -7.708 17.295 1.00 59.50 108 PHE A N 1
ATOM 841 C CA . PHE A 1 108 ? -22.334 -8.410 18.590 1.00 59.50 108 PHE A CA 1
ATOM 842 C C . PHE A 1 108 ? -22.845 -7.533 19.741 1.00 59.50 108 PHE A C 1
ATOM 844 O O . PHE A 1 108 ? -23.372 -8.051 20.727 1.00 59.50 108 PHE A O 1
ATOM 851 N N . ARG A 1 109 ? -22.731 -6.201 19.640 1.00 57.75 109 ARG A N 1
ATOM 852 C CA . ARG A 1 109 ? -23.339 -5.282 20.615 1.00 57.75 109 ARG A CA 1
ATOM 853 C C . ARG A 1 109 ? -24.858 -5.156 20.467 1.00 57.75 109 ARG A C 1
ATOM 855 O O . ARG A 1 109 ? -25.485 -4.651 21.400 1.00 57.75 109 ARG A O 1
ATOM 862 N N . GLN A 1 110 ? -25.461 -5.580 19.352 1.00 50.62 110 GLN A N 1
ATOM 863 C CA . GLN A 1 110 ? -26.859 -5.258 19.049 1.00 50.62 110 GLN A CA 1
ATOM 864 C C . GLN A 1 110 ? -27.970 -6.248 19.461 1.00 50.62 110 GLN A C 1
ATOM 866 O O . GLN A 1 110 ? -29.115 -5.806 19.409 1.00 50.62 110 GLN A O 1
ATOM 871 N N . PRO A 1 111 ? -27.752 -7.449 20.042 1.00 46.34 111 PRO A N 1
ATOM 872 C CA . PRO A 1 111 ? -28.853 -8.207 20.649 1.00 46.34 111 PRO A CA 1
ATOM 873 C C . PRO A 1 111 ? -28.807 -8.291 22.187 1.00 46.34 111 PRO A C 1
ATOM 875 O O . PRO A 1 111 ? -29.513 -9.103 22.773 1.00 46.34 111 PRO A O 1
ATOM 878 N N . VAL A 1 112 ? -28.043 -7.438 22.890 1.00 49.03 112 VAL A N 1
ATOM 879 C CA . VAL A 1 112 ? -28.135 -7.318 24.373 1.00 49.03 112 VAL A CA 1
ATOM 880 C C . VAL A 1 112 ? -28.959 -6.090 24.798 1.00 49.03 112 VAL A C 1
ATOM 882 O O . VAL A 1 112 ? -28.892 -5.634 25.938 1.00 49.03 112 VAL A O 1
ATOM 885 N N . ARG A 1 113 ? -29.766 -5.527 23.889 1.00 46.50 113 ARG A N 1
ATOM 886 C CA . ARG A 1 113 ? -30.626 -4.367 24.179 1.00 46.50 113 ARG A CA 1
ATOM 887 C C . ARG A 1 113 ? -31.991 -4.696 24.798 1.00 46.50 113 ARG A C 1
ATOM 889 O O . ARG A 1 113 ? -32.704 -3.763 25.142 1.00 46.50 113 ARG A O 1
ATOM 896 N N . GLU A 1 114 ? -32.324 -5.962 25.060 1.00 42.66 114 GLU A N 1
ATOM 897 C CA . GLU A 1 114 ? -33.653 -6.327 25.601 1.00 42.66 114 GLU A CA 1
ATOM 898 C C . GLU A 1 114 ? -33.700 -6.794 27.062 1.00 42.66 114 GLU A C 1
ATOM 900 O O . GLU A 1 114 ? -34.754 -7.170 27.569 1.00 42.66 114 GLU A O 1
ATOM 905 N N . ARG A 1 115 ? -32.611 -6.689 27.825 1.00 42.00 115 ARG A N 1
ATOM 906 C CA . ARG A 1 115 ? -32.701 -6.822 29.288 1.00 42.00 115 ARG A CA 1
ATOM 907 C C . ARG A 1 115 ? -32.070 -5.614 29.931 1.00 42.00 115 ARG A C 1
ATOM 909 O O . ARG A 1 115 ? -30.852 -5.562 29.999 1.00 42.00 115 ARG A O 1
ATOM 916 N N . LYS A 1 116 ? -32.914 -4.664 30.360 1.00 41.66 116 LYS A N 1
ATOM 917 C CA . LYS A 1 116 ? -32.648 -3.539 31.281 1.00 41.66 116 LYS A CA 1
ATOM 918 C C . LYS A 1 116 ? -31.271 -3.614 31.972 1.00 41.66 116 LYS A C 1
ATOM 920 O O . LYS A 1 116 ? -31.174 -3.918 33.155 1.00 41.66 116 LYS A O 1
ATOM 925 N N . LYS A 1 117 ? -30.201 -3.296 31.250 1.00 43.81 117 LYS A N 1
ATOM 926 C CA . LYS A 1 117 ? -28.923 -2.896 31.824 1.00 43.81 117 LYS A CA 1
ATOM 927 C C . LYS A 1 117 ? -28.947 -1.395 31.694 1.00 43.81 117 LYS A C 1
ATOM 929 O O . LYS A 1 117 ? -28.563 -0.872 30.659 1.00 43.81 117 LYS A O 1
ATOM 934 N N . VAL A 1 118 ? -29.503 -0.716 32.695 1.00 46.34 118 VAL A N 1
ATOM 935 C CA . VAL A 1 118 ? -29.199 0.701 32.884 1.00 46.34 118 VAL A CA 1
ATOM 936 C C . VAL A 1 118 ? -27.720 0.701 33.260 1.00 46.34 118 VAL A C 1
ATOM 938 O O . VAL A 1 118 ? -27.398 0.284 34.374 1.00 46.34 118 VAL A O 1
ATOM 941 N N . PRO A 1 119 ? -26.793 1.038 32.346 1.00 50.59 119 PRO A N 1
ATOM 942 C CA . PRO A 1 119 ? -25.404 1.126 32.719 1.00 50.59 119 PRO A CA 1
ATOM 943 C C . PRO A 1 119 ? -25.317 2.416 33.517 1.00 50.59 119 PRO A C 1
ATOM 945 O O . PRO A 1 119 ? -25.342 3.521 32.968 1.00 50.59 119 PRO A O 1
ATOM 948 N N . VAL A 1 120 ? -25.265 2.286 34.833 1.00 56.50 120 VAL A N 1
ATOM 949 C CA . VAL A 1 120 ? -24.923 3.406 35.695 1.00 56.50 120 VAL A CA 1
ATOM 950 C C . VAL A 1 120 ? -23.413 3.630 35.540 1.00 56.50 120 VAL A C 1
ATOM 952 O O . VAL A 1 120 ? -22.592 3.109 36.284 1.00 56.50 120 VAL A O 1
ATOM 955 N N . HIS A 1 121 ? -23.073 4.265 34.416 1.00 62.00 121 HIS A N 1
ATOM 956 C CA . HIS A 1 121 ? -21.905 5.090 34.118 1.00 62.00 121 HIS A CA 1
ATOM 957 C C . HIS A 1 121 ? -20.598 4.692 34.829 1.00 62.00 121 HIS A C 1
ATOM 959 O O . HIS A 1 121 ? -19.988 5.470 35.560 1.00 62.00 121 HIS A O 1
ATOM 965 N N . GLY A 1 122 ? -20.133 3.469 34.556 1.00 63.84 122 GLY A N 1
ATOM 966 C CA . GLY A 1 122 ? -18.819 2.976 34.986 1.00 63.84 122 GLY A CA 1
ATOM 967 C C . GLY A 1 122 ? -18.852 1.882 36.053 1.00 63.84 122 GLY A C 1
ATOM 968 O O . GLY A 1 122 ? -17.809 1.308 36.351 1.00 63.84 122 GLY A O 1
ATOM 969 N N . ILE A 1 123 ? -20.026 1.540 36.588 1.00 74.00 123 ILE A N 1
ATOM 970 C CA . ILE A 1 123 ? -20.194 0.391 37.483 1.00 74.00 123 ILE A CA 1
ATOM 971 C C . ILE A 1 123 ? -20.488 -0.860 36.640 1.00 74.00 123 ILE A C 1
ATOM 973 O O . ILE A 1 123 ? -21.537 -0.954 36.001 1.00 74.00 123 ILE A O 1
ATOM 977 N N . ILE A 1 124 ? -19.559 -1.821 36.634 1.00 73.75 124 ILE A N 1
ATOM 978 C CA . ILE A 1 124 ? -19.681 -3.088 35.898 1.00 73.75 124 ILE A CA 1
ATOM 979 C C . ILE A 1 124 ? -19.873 -4.233 36.896 1.00 73.75 124 ILE A C 1
ATOM 981 O O . ILE A 1 124 ? -19.018 -4.474 37.744 1.00 73.75 124 ILE A O 1
ATOM 985 N N . GLY A 1 125 ? -20.983 -4.959 36.776 1.00 71.31 125 GLY A N 1
ATOM 986 C CA . GLY A 1 125 ? -21.251 -6.165 37.555 1.00 71.31 125 GLY A CA 1
ATOM 987 C C . GLY A 1 125 ? -22.726 -6.563 37.523 1.00 71.31 125 GLY A C 1
ATOM 988 O O . GLY A 1 125 ? -23.589 -5.746 37.213 1.00 71.31 125 GLY A O 1
ATOM 989 N N . ASP A 1 126 ? -23.011 -7.823 37.852 1.00 72.56 126 ASP A N 1
ATOM 990 C CA . ASP A 1 126 ? -24.363 -8.406 37.801 1.00 72.56 126 ASP A CA 1
ATOM 991 C C . ASP A 1 126 ? -24.776 -9.086 39.127 1.00 72.56 126 ASP A C 1
ATOM 993 O O . ASP A 1 126 ? -25.746 -9.845 39.170 1.00 72.56 126 ASP A O 1
ATOM 997 N N . SER A 1 127 ? -24.064 -8.816 40.231 1.00 83.69 127 SER A N 1
ATOM 998 C CA . SER A 1 127 ? -24.366 -9.427 41.532 1.00 83.69 127 SER A CA 1
ATOM 999 C C . SER A 1 127 ? -25.673 -8.885 42.144 1.00 83.69 127 SER A C 1
ATOM 1001 O O . SER A 1 127 ? -26.015 -7.713 41.942 1.00 83.69 127 SER A O 1
ATOM 1003 N N . PRO A 1 128 ? -26.407 -9.691 42.939 1.00 79.44 128 PRO A N 1
ATOM 1004 C CA . PRO A 1 128 ? -27.636 -9.241 43.601 1.00 79.44 128 PRO A CA 1
ATOM 1005 C C . PRO A 1 128 ? -27.426 -8.015 44.501 1.00 79.44 128 PRO A C 1
ATOM 1007 O O . PRO A 1 128 ? -28.237 -7.091 44.492 1.00 79.44 128 PRO A O 1
ATOM 1010 N N . ALA A 1 129 ? -26.302 -7.968 45.225 1.00 83.50 129 ALA A N 1
ATOM 1011 C CA . ALA A 1 129 ? -25.941 -6.835 46.075 1.00 83.50 129 ALA A CA 1
ATOM 1012 C C . ALA A 1 129 ? -25.742 -5.542 45.267 1.00 83.50 129 ALA A C 1
ATOM 1014 O O . ALA A 1 129 ? -26.180 -4.471 45.690 1.00 83.50 129 ALA A O 1
ATOM 1015 N N . LEU A 1 130 ? -25.131 -5.642 44.082 1.00 84.44 130 LEU A N 1
ATOM 1016 C CA . LEU A 1 130 ? -24.922 -4.495 43.206 1.00 84.44 130 LEU A CA 1
ATOM 1017 C C . LEU A 1 130 ? -26.240 -3.984 42.622 1.00 84.44 130 LEU A C 1
ATOM 1019 O O . LEU A 1 130 ? -26.454 -2.777 42.582 1.00 84.44 130 LEU A O 1
ATOM 1023 N N . ARG A 1 131 ? -27.161 -4.879 42.241 1.00 82.62 131 ARG A N 1
ATOM 1024 C CA . ARG A 1 131 ? -28.510 -4.477 41.805 1.00 82.62 131 ARG A CA 1
ATOM 1025 C C . ARG A 1 131 ? -29.257 -3.724 42.901 1.00 82.62 131 ARG A C 1
ATOM 1027 O O . ARG A 1 131 ? -29.757 -2.635 42.639 1.00 82.62 131 ARG A O 1
ATOM 1034 N N . GLY A 1 132 ? -29.237 -4.238 44.132 1.00 85.00 132 GLY A N 1
ATOM 1035 C CA . GLY A 1 132 ? -29.841 -3.552 45.277 1.00 85.00 132 GLY A CA 1
ATOM 1036 C C . GLY A 1 132 ? -29.206 -2.184 45.562 1.00 85.00 132 GLY A C 1
ATOM 1037 O O . GLY A 1 132 ? -29.899 -1.243 45.945 1.00 85.00 132 GLY A O 1
ATOM 1038 N N . LEU A 1 133 ? -27.897 -2.031 45.336 1.00 86.44 133 LEU A N 1
ATOM 1039 C CA . LEU A 1 133 ? -27.228 -0.730 45.419 1.00 86.44 133 LEU A CA 1
ATOM 1040 C C . LEU A 1 133 ? -27.710 0.232 44.321 1.00 86.44 133 LEU A C 1
ATOM 1042 O O . LEU A 1 133 ? -28.021 1.382 44.625 1.00 86.44 133 LEU A O 1
ATOM 1046 N N . LEU A 1 134 ? -27.806 -0.220 43.067 1.00 86.25 134 LEU A N 1
ATOM 1047 C CA . LEU A 1 134 ? -28.282 0.604 41.947 1.00 86.25 134 LEU A CA 1
ATOM 1048 C C . LEU A 1 134 ? -29.736 1.062 42.139 1.00 86.25 134 LEU A C 1
ATOM 1050 O O . LEU A 1 134 ? -30.063 2.209 41.839 1.00 86.25 134 LEU A O 1
ATOM 1054 N N . GLU A 1 135 ? -30.596 0.205 42.688 1.00 85.75 135 GLU A N 1
ATOM 1055 C CA . GLU A 1 135 ? -31.973 0.569 43.046 1.00 85.75 135 GLU A CA 1
ATOM 1056 C C . GLU A 1 135 ? -32.007 1.669 44.113 1.00 85.75 135 GLU A C 1
ATOM 1058 O O . GLU A 1 135 ? -32.719 2.663 43.957 1.00 85.75 135 GLU A O 1
ATOM 1063 N N . LYS A 1 136 ? -31.177 1.557 45.160 1.00 87.62 136 LYS A N 1
ATOM 1064 C CA . LYS A 1 136 ? -31.040 2.608 46.183 1.00 87.62 136 LYS A CA 1
ATOM 1065 C C . LYS A 1 136 ? -30.537 3.922 45.590 1.00 87.62 136 LYS A C 1
ATOM 1067 O O . LYS A 1 136 ? -31.071 4.976 45.927 1.00 87.62 136 LYS A O 1
ATOM 1072 N N . ILE A 1 137 ? -29.560 3.871 44.682 1.00 88.62 137 ILE A N 1
ATOM 1073 C CA . ILE A 1 137 ? -29.068 5.055 43.962 1.00 88.62 137 ILE A CA 1
ATOM 1074 C C . ILE A 1 137 ? -30.210 5.717 43.186 1.00 88.62 137 ILE A C 1
ATOM 1076 O O . ILE A 1 137 ? -30.378 6.927 43.287 1.00 88.62 137 ILE A O 1
ATOM 1080 N N . ALA A 1 138 ? -31.034 4.949 42.469 1.00 85.56 138 ALA A N 1
ATOM 1081 C CA . ALA A 1 138 ? -32.150 5.489 41.690 1.00 85.56 138 ALA A CA 1
ATOM 1082 C C . ALA A 1 138 ? -33.230 6.166 42.554 1.00 85.56 138 ALA A C 1
ATOM 1084 O O . ALA A 1 138 ? -33.889 7.103 42.097 1.00 85.56 138 ALA A O 1
ATOM 1085 N N . VAL A 1 139 ? -33.419 5.703 43.793 1.00 86.81 139 VAL A N 1
ATOM 1086 C CA . VAL A 1 139 ? -34.327 6.333 44.764 1.00 86.81 139 VAL A CA 1
ATOM 1087 C C . VAL A 1 139 ? -33.713 7.618 45.318 1.00 86.81 139 VAL A C 1
ATOM 1089 O O . VAL A 1 139 ? -34.346 8.672 45.275 1.00 86.81 139 VAL A O 1
ATOM 1092 N N . VAL A 1 140 ? -32.470 7.551 45.797 1.00 89.44 140 VAL A N 1
ATOM 1093 C CA . VAL A 1 140 ? -31.789 8.677 46.452 1.00 89.44 140 VAL A CA 1
ATOM 1094 C C . VAL A 1 140 ? -31.453 9.796 45.465 1.00 89.44 140 VAL A C 1
ATOM 1096 O O . VAL A 1 140 ? -31.576 10.962 45.808 1.00 89.44 140 VAL A O 1
ATOM 1099 N N . ALA A 1 141 ? -31.106 9.483 44.216 1.00 88.38 141 ALA A N 1
ATOM 1100 C CA . ALA A 1 141 ? -30.786 10.493 43.207 1.00 88.38 141 ALA A CA 1
ATOM 1101 C C . ALA A 1 141 ? -31.975 11.410 42.861 1.00 88.38 141 ALA A C 1
ATOM 1103 O O . ALA A 1 141 ? -31.782 12.534 42.404 1.00 88.38 141 ALA A O 1
ATOM 1104 N N . LYS A 1 142 ? -33.214 10.960 43.093 1.00 86.94 142 LYS A N 1
ATOM 1105 C CA . LYS A 1 142 ? -34.412 11.793 42.916 1.00 86.94 142 LYS A CA 1
ATOM 1106 C C . LYS A 1 142 ? -34.654 12.741 44.092 1.00 86.94 142 LYS A C 1
ATOM 1108 O O . LYS A 1 142 ? -35.431 13.681 43.944 1.00 86.94 142 LYS A O 1
ATOM 1113 N N . SER A 1 143 ? -34.030 12.497 45.247 1.00 85.81 143 SER A N 1
ATOM 1114 C CA . SER A 1 143 ? -34.159 13.356 46.420 1.00 85.81 143 SER A CA 1
ATOM 1115 C C . SER A 1 143 ? -33.087 14.447 46.426 1.00 85.81 143 SER A C 1
ATOM 1117 O O . SER A 1 143 ? -32.022 14.326 45.825 1.00 85.81 143 SER A O 1
ATOM 1119 N N . ASN A 1 144 ? -33.378 15.551 47.115 1.00 83.12 144 ASN A N 1
ATOM 1120 C CA . ASN A 1 144 ? -32.427 16.648 47.306 1.00 83.12 144 ASN A CA 1
ATOM 1121 C C . ASN A 1 144 ? -31.597 16.514 48.596 1.00 83.12 144 ASN A C 1
ATOM 1123 O O . ASN A 1 144 ? -30.954 17.479 49.003 1.00 83.12 144 ASN A O 1
ATOM 1127 N N . SER A 1 145 ? -31.600 15.341 49.228 1.00 83.38 145 SER A N 1
ATOM 1128 C CA . SER A 1 145 ? -30.966 15.100 50.526 1.00 83.38 145 SER A CA 1
ATOM 1129 C C . SER A 1 145 ? -29.451 14.889 50.428 1.00 83.38 145 SER A C 1
ATOM 1131 O O . SER A 1 145 ? -28.924 14.479 49.393 1.00 83.38 145 SER A O 1
ATOM 1133 N N . THR A 1 146 ? -28.748 15.129 51.536 1.00 85.19 146 THR A N 1
ATOM 1134 C CA . THR A 1 146 ? -27.322 14.806 51.687 1.00 85.19 146 THR A CA 1
ATOM 1135 C C . THR A 1 146 ? -27.121 13.293 51.752 1.00 85.19 146 THR A C 1
ATOM 1137 O O . THR A 1 146 ? -27.844 12.596 52.465 1.00 85.19 146 THR A O 1
ATOM 1140 N N . VAL A 1 147 ? -26.129 12.775 51.021 1.00 87.62 147 VAL A N 1
ATOM 1141 C CA . VAL A 1 147 ? -25.842 11.335 50.939 1.00 87.62 147 VAL A CA 1
ATOM 1142 C C . VAL A 1 147 ? -24.469 11.034 51.522 1.00 87.62 147 VAL A C 1
ATOM 1144 O O . VAL A 1 147 ? -23.462 11.539 51.035 1.00 87.62 147 VAL A O 1
ATOM 1147 N N . LEU A 1 148 ? -24.422 10.159 52.529 1.00 88.31 148 LEU A N 1
ATOM 1148 C CA . LEU A 1 148 ? -23.178 9.650 53.102 1.00 88.31 148 LEU A CA 1
ATOM 1149 C C . LEU A 1 148 ? -22.865 8.261 52.537 1.00 88.31 148 LEU A C 1
ATOM 1151 O O . LEU A 1 148 ? -23.598 7.302 52.776 1.00 88.31 148 LEU A O 1
ATOM 1155 N N . LEU A 1 149 ? -21.746 8.139 51.824 1.00 88.88 149 LEU A N 1
ATOM 1156 C CA . LEU A 1 149 ? -21.269 6.864 51.290 1.00 88.88 149 LEU A CA 1
ATOM 1157 C C . LEU A 1 149 ? -20.253 6.237 52.243 1.00 88.88 149 LEU A C 1
ATOM 1159 O O . LEU A 1 149 ? -19.186 6.796 52.487 1.00 88.88 149 LEU A O 1
ATOM 1163 N N . ARG A 1 150 ? -20.572 5.048 52.758 1.00 87.94 150 ARG A N 1
ATOM 1164 C CA . ARG A 1 150 ? -19.702 4.277 53.655 1.00 87.94 150 ARG A CA 1
ATOM 1165 C C . ARG A 1 150 ? -19.133 3.055 52.942 1.00 87.94 150 ARG A C 1
ATOM 1167 O O . ARG A 1 150 ? -19.757 2.512 52.037 1.00 87.94 150 ARG A O 1
ATOM 1174 N N . GLY A 1 151 ? -17.943 2.635 53.356 1.00 86.88 151 GLY A N 1
ATOM 1175 C CA . GLY A 1 151 ? -17.256 1.458 52.828 1.00 86.88 151 GLY A CA 1
ATOM 1176 C C . GLY A 1 151 ? -15.751 1.549 53.038 1.00 86.88 151 GLY A C 1
ATOM 1177 O O . GLY A 1 151 ? -15.229 2.626 53.333 1.00 86.88 151 GLY A O 1
ATOM 1178 N N . GLU A 1 152 ? -15.044 0.446 52.832 1.00 88.25 152 GLU A N 1
ATOM 1179 C CA . GLU A 1 152 ? -13.583 0.378 52.942 1.00 88.25 152 GLU A CA 1
ATOM 1180 C C . GLU A 1 152 ? -12.886 1.179 51.834 1.00 88.25 152 GLU A C 1
ATOM 1182 O O . GLU A 1 152 ? -13.490 1.501 50.800 1.00 88.25 152 GLU A O 1
ATOM 1187 N N . SER A 1 153 ? -11.626 1.561 52.046 1.00 79.00 153 SER A N 1
ATOM 1188 C CA . SER A 1 153 ? -10.840 2.253 51.018 1.00 79.00 153 SER A CA 1
ATOM 1189 C C . SER A 1 153 ? -10.758 1.408 49.737 1.00 79.00 153 SER A C 1
ATOM 1191 O O . SER A 1 153 ? -10.695 0.187 49.801 1.00 79.00 153 SER A O 1
ATOM 1193 N N . GLY A 1 154 ? -10.826 2.041 48.563 1.00 79.06 154 GLY A N 1
ATOM 1194 C CA . GLY A 1 154 ? -10.750 1.340 47.270 1.00 79.06 154 GLY A CA 1
ATOM 1195 C C . GLY A 1 154 ? -12.037 0.659 46.772 1.00 79.06 154 GLY A C 1
ATOM 1196 O O . GLY A 1 154 ? -12.076 0.214 45.632 1.00 79.06 154 GLY A O 1
ATOM 1197 N N . THR A 1 155 ? -13.135 0.651 47.537 1.00 82.69 155 THR A N 1
ATOM 1198 C CA . THR A 1 155 ? -14.422 0.015 47.143 1.00 82.69 155 THR A CA 1
ATOM 1199 C C . THR A 1 155 ? -15.238 0.777 46.085 1.00 82.69 155 THR A C 1
ATOM 1201 O O . THR A 1 155 ? -16.411 0.488 45.862 1.00 82.69 155 THR A O 1
ATOM 1204 N N . GLY A 1 156 ? -14.651 1.781 45.426 1.00 84.06 156 GLY A N 1
ATOM 1205 C CA . GLY A 1 156 ? -15.323 2.513 44.348 1.00 84.06 156 GLY A CA 1
ATOM 1206 C C . GLY A 1 156 ? -16.410 3.495 44.806 1.00 84.06 156 GLY A C 1
ATOM 1207 O O . GLY A 1 156 ? -17.279 3.847 44.012 1.00 84.06 156 GLY A O 1
ATOM 1208 N N . LYS A 1 157 ? -16.364 3.994 46.053 1.00 89.12 157 LYS A N 1
ATOM 1209 C CA . LYS A 1 157 ? -17.309 5.013 46.568 1.00 89.12 157 LYS A CA 1
ATOM 1210 C C . LYS A 1 157 ? -17.430 6.247 45.664 1.00 89.12 157 LYS A C 1
ATOM 1212 O O . LYS A 1 157 ? -18.511 6.810 45.539 1.00 89.12 157 LYS A O 1
ATOM 1217 N N . GLU A 1 158 ? -16.355 6.636 44.982 1.00 87.94 158 GLU A N 1
ATOM 1218 C CA . GLU A 1 158 ? -16.388 7.736 44.011 1.00 87.94 158 GLU A CA 1
ATOM 1219 C C . GLU A 1 158 ? -17.265 7.443 42.788 1.00 87.94 158 GLU A C 1
ATOM 1221 O O . GLU A 1 158 ? -17.946 8.339 42.291 1.00 87.94 158 GLU A O 1
ATOM 1226 N N . LEU A 1 159 ? -17.274 6.193 42.314 1.00 87.56 159 LEU A N 1
ATOM 1227 C CA . LEU A 1 159 ? -18.130 5.767 41.206 1.00 87.56 159 LEU A CA 1
ATOM 1228 C C . LEU A 1 159 ? -19.599 5.809 41.630 1.00 87.56 159 LEU A C 1
ATOM 1230 O O . LEU A 1 159 ? -20.447 6.250 40.862 1.00 87.56 159 LEU A O 1
ATOM 1234 N N . VAL A 1 160 ? -19.886 5.436 42.880 1.00 88.62 160 VAL A N 1
ATOM 1235 C CA . VAL A 1 160 ? -21.230 5.532 43.466 1.00 88.62 160 VAL A CA 1
ATOM 1236 C C . VAL A 1 160 ? -21.671 6.993 43.629 1.00 88.62 160 VAL A C 1
ATOM 1238 O O . VAL A 1 160 ? -22.806 7.326 43.299 1.00 88.62 160 VAL A O 1
ATOM 1241 N N . ALA A 1 161 ? -20.788 7.893 44.072 1.00 89.44 161 ALA A N 1
ATOM 1242 C CA . ALA A 1 161 ? -21.100 9.323 44.171 1.00 89.44 161 ALA A CA 1
ATOM 1243 C C . ALA A 1 161 ? -21.427 9.933 42.799 1.00 89.44 161 ALA A C 1
ATOM 1245 O O . ALA A 1 161 ? -22.418 10.649 42.645 1.00 89.44 161 ALA A O 1
ATOM 1246 N N . LYS A 1 162 ? -20.621 9.599 41.786 1.00 88.62 162 LYS A N 1
ATOM 1247 C CA . LYS A 1 162 ? -20.831 10.041 40.405 1.00 88.62 162 LYS A CA 1
ATOM 1248 C C . LYS A 1 162 ? -22.142 9.498 39.827 1.00 88.62 162 LYS A C 1
ATOM 1250 O O . LYS A 1 162 ? -22.910 10.253 39.240 1.00 88.62 162 LYS A O 1
ATOM 1255 N N . ALA A 1 163 ? -22.432 8.224 40.077 1.00 88.44 163 ALA A N 1
ATOM 1256 C CA . ALA A 1 163 ? -23.679 7.572 39.696 1.00 88.44 163 ALA A CA 1
ATOM 1257 C C . ALA A 1 163 ? -24.924 8.277 40.259 1.00 88.44 163 ALA A C 1
ATOM 1259 O O . ALA A 1 163 ? -25.910 8.458 39.540 1.00 88.44 163 ALA A O 1
ATOM 1260 N N . ILE A 1 164 ? -24.880 8.691 41.530 1.00 89.31 164 ILE A N 1
ATOM 1261 C CA . ILE A 1 164 ? -25.960 9.459 42.165 1.00 89.31 164 ILE A CA 1
ATOM 1262 C C . ILE A 1 164 ? -26.118 10.821 41.482 1.00 89.31 164 ILE A C 1
ATOM 1264 O O . ILE A 1 164 ? -27.237 11.195 41.139 1.00 89.31 164 ILE A O 1
ATOM 1268 N N . HIS A 1 165 ? -25.017 11.542 41.242 1.00 89.69 165 HIS A N 1
ATOM 1269 C CA . HIS A 1 165 ? -25.047 12.854 40.585 1.00 89.69 165 HIS A CA 1
ATOM 1270 C C . HIS A 1 165 ? -25.673 12.790 39.189 1.00 89.69 165 HIS A C 1
ATOM 1272 O O . HIS A 1 165 ? -26.610 13.533 38.898 1.00 89.69 165 HIS A O 1
ATOM 1278 N N . GLU A 1 166 ? -25.207 11.869 38.350 1.00 86.81 166 GLU A N 1
ATOM 1279 C CA . GLU A 1 166 ? -25.678 11.705 36.968 1.00 86.81 166 GLU A CA 1
ATOM 1280 C C . GLU A 1 166 ? -27.126 11.201 36.884 1.00 86.81 166 GLU A C 1
ATOM 1282 O O . GLU A 1 166 ? -27.832 11.513 35.928 1.00 86.81 166 GLU A O 1
ATOM 1287 N N . SER A 1 167 ? -27.596 10.469 37.898 1.00 86.44 167 SER A N 1
ATOM 1288 C CA . SER A 1 167 ? -28.986 9.994 37.978 1.00 86.44 167 SER A CA 1
ATOM 1289 C C . SER A 1 167 ? -29.948 11.015 38.603 1.00 86.44 167 SER A C 1
ATOM 1291 O O . SER A 1 167 ? -31.142 10.734 38.729 1.00 86.44 167 SER A O 1
ATOM 1293 N N . SER A 1 168 ? -29.448 12.179 39.031 1.00 87.19 168 SER A N 1
ATOM 1294 C CA . SER A 1 168 ? -30.222 13.202 39.743 1.00 87.19 168 SER A CA 1
ATOM 1295 C C . SER A 1 168 ? -30.637 14.373 38.852 1.00 87.19 168 SER A C 1
ATOM 1297 O O . SER A 1 168 ? -30.136 14.562 37.744 1.00 87.19 168 SE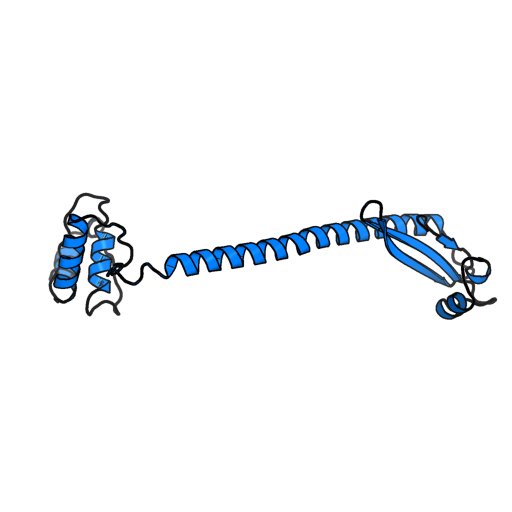R A O 1
ATOM 1299 N N . SER A 1 169 ? -31.487 15.258 39.379 1.00 86.19 169 SER A N 1
ATOM 1300 C CA . SER A 1 169 ? -31.782 16.559 38.752 1.00 86.19 169 SER A CA 1
ATOM 1301 C C . SER A 1 169 ? -30.541 17.457 38.592 1.00 86.19 169 SER A C 1
ATOM 1303 O O . SER A 1 169 ? -30.561 18.410 37.810 1.00 86.19 169 SER A O 1
ATOM 1305 N N . ARG A 1 170 ? -29.444 17.151 39.301 1.00 87.25 170 ARG A N 1
ATOM 1306 C CA . ARG A 1 170 ? -28.174 17.890 39.283 1.00 87.25 170 ARG A CA 1
ATOM 1307 C C . ARG A 1 170 ? -27.216 17.406 38.195 1.00 87.25 170 ARG A C 1
ATOM 1309 O O . ARG A 1 170 ? -26.174 18.027 38.033 1.00 87.25 170 ARG A O 1
ATOM 1316 N N . ALA A 1 171 ? -27.571 16.393 37.402 1.00 86.94 171 ALA A N 1
ATOM 1317 C CA . ALA A 1 171 ? -26.703 15.805 36.375 1.00 86.94 171 ALA A CA 1
ATOM 1318 C C . ALA A 1 171 ? -26.112 16.819 35.374 1.00 86.94 171 ALA A C 1
ATOM 1320 O O . ALA A 1 171 ? -25.009 16.628 34.873 1.00 86.94 171 ALA A O 1
ATOM 1321 N N . LYS A 1 172 ? -26.829 17.919 35.096 1.00 86.00 172 LYS A N 1
ATOM 1322 C CA . LYS A 1 172 ? -26.376 19.004 34.203 1.00 86.00 172 LYS A CA 1
ATOM 1323 C C . LYS A 1 172 ? -25.433 20.019 34.869 1.00 86.00 172 LYS A C 1
ATOM 1325 O O . LYS A 1 172 ? -24.912 20.894 34.187 1.00 86.00 172 LYS A O 1
ATOM 1330 N N . ARG A 1 173 ? -25.260 19.957 36.191 1.00 87.62 173 ARG A N 1
ATOM 1331 C CA . ARG A 1 173 ? -24.388 20.846 36.974 1.00 87.62 173 ARG A CA 1
ATOM 1332 C C . ARG A 1 173 ? -23.007 20.203 37.161 1.00 87.62 173 ARG A C 1
ATOM 1334 O O . ARG A 1 173 ? -22.902 18.976 37.091 1.00 87.62 173 ARG A O 1
ATOM 1341 N N . PRO A 1 174 ? -21.947 20.997 37.402 1.00 86.56 174 PRO A N 1
ATOM 1342 C CA . PRO A 1 174 ? -20.613 20.454 37.637 1.00 86.56 174 PRO A CA 1
ATOM 1343 C C . PRO A 1 174 ? -20.589 19.523 38.857 1.00 86.56 174 PRO A C 1
ATOM 1345 O O . PRO A 1 174 ? -21.194 19.815 39.888 1.00 86.56 174 PRO A O 1
ATOM 1348 N N . PHE A 1 175 ? -19.874 18.404 38.730 1.00 87.62 175 PHE A N 1
ATOM 1349 C CA . PHE A 1 175 ? -19.591 17.479 39.826 1.00 87.62 175 PHE A CA 1
ATOM 1350 C C . PHE A 1 175 ? -18.216 17.807 40.412 1.00 87.62 175 PHE A C 1
ATOM 1352 O O . PHE A 1 175 ? -17.192 17.548 39.779 1.00 87.62 175 PHE A O 1
ATOM 1359 N N . ILE A 1 176 ? -18.197 18.403 41.603 1.00 86.50 176 ILE A N 1
ATOM 1360 C CA . ILE A 1 176 ? -16.970 18.846 42.269 1.00 86.50 176 ILE A CA 1
ATOM 1361 C C . ILE A 1 176 ? -16.574 17.798 43.309 1.00 86.50 176 ILE A C 1
ATOM 1363 O O . ILE A 1 176 ? -17.353 17.479 44.205 1.00 86.50 176 ILE A O 1
ATOM 1367 N N . LYS A 1 177 ? -15.360 17.256 43.184 1.00 85.94 177 LYS A N 1
ATOM 1368 C CA . LYS A 1 177 ? -14.761 16.362 44.181 1.00 85.94 177 LYS A CA 1
ATOM 1369 C C . LYS A 1 177 ? -13.859 17.178 45.098 1.00 85.94 177 LYS A C 1
ATOM 1371 O O . LYS A 1 177 ? -12.985 17.887 44.608 1.00 85.94 177 LYS A O 1
ATOM 1376 N N . LEU A 1 178 ? -14.039 17.030 46.404 1.00 81.38 178 LEU A N 1
ATOM 1377 C CA . LEU A 1 178 ? -13.227 17.699 47.412 1.00 81.38 178 LEU A CA 1
ATOM 1378 C C . LEU A 1 178 ? -12.652 16.661 48.375 1.00 81.38 178 LEU A C 1
ATOM 1380 O O . LEU A 1 178 ? -13.383 15.808 48.877 1.00 81.38 178 LEU A O 1
ATOM 1384 N N . ASN A 1 179 ? -11.343 16.716 48.613 1.00 80.62 179 ASN A N 1
ATOM 1385 C CA . ASN A 1 179 ? -10.688 15.846 49.582 1.00 80.62 179 ASN A CA 1
ATOM 1386 C C . ASN A 1 179 ? -10.687 16.518 50.960 1.00 80.62 179 ASN A C 1
ATOM 1388 O O . ASN A 1 179 ? -9.832 17.353 51.244 1.00 80.62 179 ASN A O 1
ATOM 1392 N N . CYS A 1 180 ? -11.627 16.131 51.821 1.00 70.12 180 CYS A N 1
ATOM 1393 C CA . CYS A 1 180 ? -11.759 16.704 53.161 1.00 70.12 180 CYS A CA 1
ATOM 1394 C C . CYS A 1 180 ? -10.563 16.412 54.082 1.00 70.12 180 CYS A C 1
ATOM 1396 O O . CYS A 1 180 ? -10.356 17.152 55.031 1.00 70.12 180 CYS A O 1
ATOM 1398 N N . ALA A 1 181 ? -9.741 15.391 53.802 1.00 69.50 181 A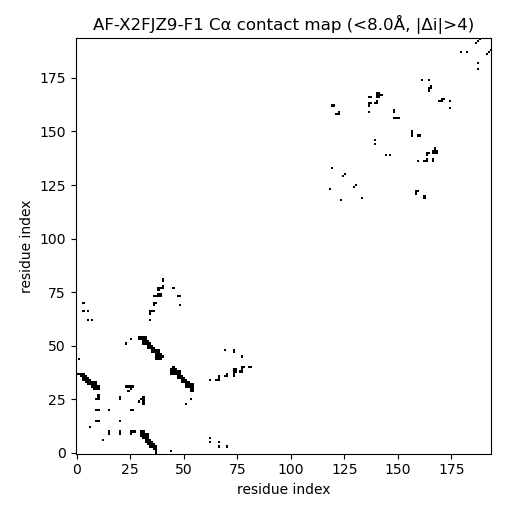LA A N 1
ATOM 1399 C CA . ALA A 1 181 ? -8.531 15.124 54.589 1.00 69.50 181 ALA A CA 1
ATOM 1400 C C . ALA A 1 181 ? -7.408 16.151 54.343 1.00 69.50 181 ALA A C 1
ATOM 1402 O O . ALA A 1 181 ? -6.426 16.171 55.077 1.00 69.50 181 ALA A O 1
ATOM 1403 N N . ALA A 1 182 ? -7.531 16.979 53.300 1.00 69.75 182 ALA A N 1
ATOM 1404 C CA . ALA A 1 182 ? -6.550 18.000 52.939 1.00 69.75 182 ALA A CA 1
ATOM 1405 C C . ALA A 1 182 ? -6.956 19.421 53.383 1.00 69.75 182 ALA A C 1
ATOM 1407 O O . ALA A 1 182 ? -6.257 20.375 53.048 1.00 69.75 182 ALA A O 1
ATOM 1408 N N . LEU A 1 183 ? -8.080 19.578 54.096 1.00 70.81 183 LEU A N 1
ATOM 1409 C CA . LEU A 1 183 ? -8.611 20.876 54.526 1.00 70.81 183 LEU A CA 1
ATOM 1410 C C . LEU A 1 183 ? -8.457 21.075 56.046 1.00 70.81 183 LEU A C 1
ATOM 1412 O O . LEU A 1 183 ? -8.667 20.119 56.791 1.00 70.81 183 LEU A O 1
ATOM 1416 N N . PRO A 1 184 ? -8.135 22.296 56.522 1.00 71.88 184 PRO A N 1
ATOM 1417 C CA . PRO A 1 184 ? -8.159 22.626 57.948 1.00 71.88 184 PRO A CA 1
ATOM 1418 C C . PRO A 1 184 ? -9.568 22.466 58.542 1.00 71.88 184 PRO A C 1
ATOM 1420 O O . PRO A 1 184 ? -10.547 22.879 57.918 1.00 71.88 184 PRO A O 1
ATOM 1423 N N . GLU A 1 185 ? -9.670 21.920 59.758 1.00 67.31 185 GLU A N 1
ATOM 1424 C CA . GLU A 1 185 ? -10.947 21.618 60.439 1.00 67.31 185 GLU A CA 1
ATOM 1425 C C . GLU A 1 185 ? -11.884 22.833 60.533 1.00 67.31 185 GLU A C 1
ATOM 1427 O O . GLU A 1 185 ? -13.088 22.716 60.319 1.00 67.31 185 GLU A O 1
ATOM 1432 N N . THR A 1 186 ? -11.322 24.026 60.733 1.00 64.44 186 THR A N 1
ATOM 1433 C CA . THR A 1 186 ? -12.073 25.286 60.831 1.00 64.44 186 THR A CA 1
ATOM 1434 C C . THR A 1 186 ? -12.80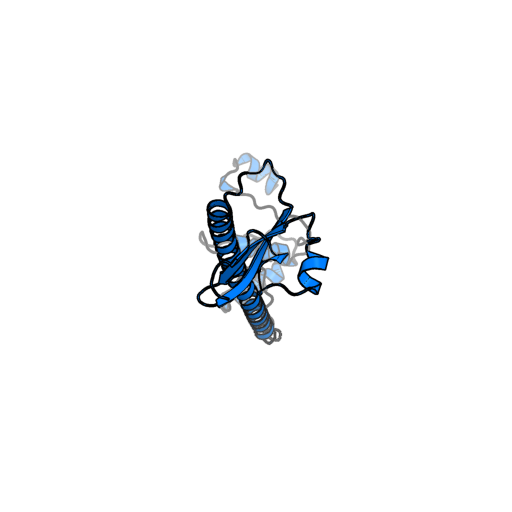6 25.678 59.541 1.00 64.44 186 THR A C 1
ATOM 1436 O O . THR A 1 186 ? -13.827 26.361 59.598 1.00 64.44 186 THR A O 1
ATOM 1439 N N . VAL A 1 187 ? -12.324 25.242 58.371 1.00 62.28 187 VAL A N 1
ATOM 1440 C CA . VAL A 1 187 ? -12.938 25.533 57.059 1.00 62.28 187 VAL A CA 1
ATOM 1441 C C . VAL A 1 187 ? -14.013 24.498 56.707 1.00 62.28 187 VAL A C 1
ATOM 1443 O O . VAL A 1 187 ? -14.953 24.802 55.976 1.00 62.28 187 VAL A O 1
ATOM 1446 N N . LEU A 1 188 ? -13.904 23.277 57.239 1.00 65.06 188 LEU A N 1
ATOM 1447 C CA . LEU A 1 188 ? -14.865 22.201 56.991 1.00 65.06 188 LEU A CA 1
ATOM 1448 C C . LEU A 1 188 ? -16.241 22.513 57.580 1.00 65.06 188 LEU A C 1
ATOM 1450 O O . LEU A 1 188 ? -17.239 22.359 56.881 1.00 65.06 188 LEU A O 1
ATOM 1454 N N . GLU A 1 189 ? -16.299 22.960 58.832 1.00 60.78 189 GLU A N 1
ATOM 1455 C CA . GLU A 1 189 ? -17.573 23.246 59.502 1.00 60.78 189 GLU A CA 1
ATOM 1456 C C . GLU A 1 189 ? -18.245 24.500 58.922 1.00 60.78 189 GLU A C 1
ATOM 1458 O O . GLU A 1 189 ? -19.394 24.435 58.491 1.00 60.78 189 GLU A O 1
ATOM 1463 N N . SER A 1 190 ? -17.488 25.594 58.799 1.00 58.25 190 SER A N 1
ATOM 1464 C CA . SER A 1 190 ? -18.004 26.933 58.475 1.00 58.25 190 SER A CA 1
ATOM 1465 C C . SER A 1 190 ? -18.541 27.108 57.042 1.00 58.25 190 SER A C 1
ATOM 1467 O O . SER A 1 190 ? -19.395 27.959 56.818 1.00 58.25 190 SER A O 1
ATOM 1469 N N . GLU A 1 191 ? -18.037 26.345 56.061 1.00 60.50 191 GLU A N 1
ATOM 1470 C CA . GLU A 1 191 ? -18.341 26.551 54.626 1.00 60.50 191 GLU A CA 1
ATOM 1471 C C . GLU A 1 191 ? -19.081 25.373 53.966 1.00 60.50 191 GLU A C 1
ATOM 1473 O O . GLU A 1 191 ? -19.823 25.563 53.001 1.00 60.50 191 GLU A O 1
ATOM 1478 N N . LEU A 1 192 ? -18.869 24.134 54.434 1.00 60.59 192 LEU A N 1
ATOM 1479 C CA . LEU A 1 192 ? -19.362 22.928 53.746 1.00 60.59 192 LEU A CA 1
ATOM 1480 C C . LEU A 1 192 ? -20.563 22.270 54.424 1.00 60.59 192 LEU A C 1
ATOM 1482 O O . LEU A 1 192 ? -21.338 21.592 53.743 1.00 60.59 192 LEU A O 1
ATOM 1486 N N . PHE A 1 193 ? -20.717 22.450 55.735 1.00 61.94 193 PHE A N 1
ATOM 1487 C CA . PHE A 1 193 ? -21.821 21.866 56.500 1.00 61.94 193 PHE A CA 1
ATOM 1488 C C . PHE A 1 193 ? -22.776 22.915 57.075 1.00 61.94 193 PHE A C 1
ATOM 1490 O O . PHE A 1 193 ? -23.951 22.581 57.248 1.00 61.94 193 PHE A O 1
ATOM 1497 N N . GLY A 1 194 ? -22.310 24.164 57.217 1.00 52.34 194 GLY A N 1
ATOM 1498 C CA . GLY A 1 194 ? -23.098 25.292 57.714 1.00 52.34 194 GLY A CA 1
ATOM 1499 C C . GLY A 1 194 ? -23.091 25.364 59.229 1.00 52.34 194 GLY A C 1
ATOM 1500 O O . GLY A 1 194 ? -23.499 24.365 59.863 1.00 52.34 194 GLY A O 1
#

Nearest PDB structures (foldseek):
  8jrc-assembly1_B  TM=9.010E-01  e=5.022E-09  Rhodopseudomonas palustris
  4g3w-assembly1_A-2  TM=7.787E-01  e=1.624E-04  Aquifex aeolicus VF5
  5llw-assembly1_A  TM=5.068E-01  e=6.911E-01  Idiomarina sp. A28L
  7mgl-assembly1_A  TM=2.710E-01  e=5.936E+00  Homo sapiens

Radius of gyration: 39.61 Å; Cα contacts (8 Å, |Δi|>4): 166; chains: 1; bounding box: 68×37×101 Å

Secondary structure (DSSP, 8-state):
--S-EEES-TTT-TTS-HHHHHHHT-BTTB-EEEEEEEEEETTEEEEEEEEEEE--TT----HHHHHHHHHHHHHHHHHHHHHHHHHHHHHHHHHHHHHHHHHHHHHHTTT-TTS-----TT-----HHHHHHHHHHHHHTTS-S-------TTS-HHHHHHHHHHTSTTTTS------GGGS-HHHHIIIII-

Sequence (194 aa):
TDRPLVAENVAAEPAFSAADLEVLGASDNMPVSFIGVPIRIDPKVVGTLTLDRVCDERSSLRLDYDARLLTMIANLVGQTVRLHRLFACDRERLMVEKDRLQKQLFEFRQPVRERKKVPVHGIIGDSPALRGLLEKIAVVAKSNSTVLLRGESGTGKELVAKAIHESSSRAKRPFIKLNCAALPETVLESELFG

Foldseek 3Di:
DQAKDWDQFLVPDPVDDPVNCVVLVHDPVWGKIKIKHFQDAPPDGPGIDMDIDTDDPPDPDPRVVVNVVRNVVSPVVNVVVVVVVVVVVVVVVVVVVVVVVVVVVVVVVPPVPPDDPPPLPPDDDDDPVVVVLLVVLLVVLADPDDDDDDDDPPPPSVSSVLSSCCSHPNVVPDDDDDDPVPDDPVCCCPPPVD

pLDDT: mean 78.74, std 12.63, range [41.66, 95.31]

InterPro domains:
  IPR002078 RNA polymerase sigma factor 54 interaction domain [PF00158] (123-194)
  IPR002078 RNA polymerase sigma factor 54 interaction domain [PS50045] (123-194)
  IPR003018 GAF domain [PF01590] (1-80)
  IPR025662 Sigma-54 interaction domain, ATP-binding site 1 [PS00675] (147-160)
  IPR027417 P-loop containing nucleoside triphosphate hydrolase [G3DSA:3.40.50.300] (121-194)
  IPR027417 P-loop containing nucleoside triphosphate hydrolase [SSF52540] (122-194)
  IPR029016 GAF-like domain superfamily [G3DSA:3.30.450.40] (1-92)

Mean predicted aligned error: 18.42 Å

Organism: Bradyrhizobium elkanii (NCBI:txid29448)